Protein AF-A0A544TDT8-F1 (afdb_monomer)

Sequence (218 aa):
MQKKGILLLAILSMIVFLAACIDKSSVDNSIEMDEKDATKQLIEDKDTQIKKLEEKNEELQDSLHSIQTDLNYTKEEANYYNQLIDELLNDYSDAQLLELAKKLWNYELEVNGSPVPRDGIIEIQENTIEISLIETQPAYVVLPDDIFIQGKVSGNYYDHLKFNANPSETYGTDGTVVTGVHHKFVDVEKGATISFSITEELKKSLGLDTAEIMIKSR

Mean predicted aligned error: 12.01 Å

Organism: NCBI:txid1543965

Secondary structure (DSSP, 8-state):
--TTSSHHHHSTTTSTTS---------SSHHHHHHHHHHHHHHHHHHHHHHHHHHHHHHHHHHHHHHHHHHHHHHHHHHHHHHHHHHHHHTS-HHHHHHHHHHH-EEEEEETTEEPPTT-EEEE--S-EEEEEEEE--SS--S-HHHHHHTSPSS-GGGGEEESS--SEEEEEE-SSEEEEEEEE-SPPTT-EEEEEE-HHHHHHTT-S-SEEEEEE-

Foldseek 3Di:
DPPPPPVVVVVVVVVVVVPPDDDDDDPPVPPVVVVVVVVVVVVVVVVVVVVVVVVVVVVVVVVVVVVVVVVVVVVVVVVVVLVVLVVVCVPDDLVRLLVVLLVQKAKFWDKPNHGQDQAQEAEDQDQKIKIKIKIFGDLDDSHDPVSNVSSDDPDDQVVQKFWPDAAPDWDKDDDSGMIMIMGMHHRRDAQDKTKIFGDPRVSVSSVHPGRIHIYGHD

pLDDT: mean 87.98, std 17.52, range [37.62, 98.69]

Radius of gyration: 44.15 Å; Cα contacts (8 Å, |Δi|>4): 251; chains: 1; bounding box: 140×62×60 Å

Solvent-accessible surface area (backbone atoms only — not comparable to full-atom values): 12420 Å² total; per-residue (Å²): 141,69,92,71,68,67,67,64,61,62,60,60,67,63,55,73,78,73,73,76,84,81,85,90,76,98,76,91,62,65,70,70,46,54,55,51,51,52,51,51,51,52,48,55,54,48,53,54,50,51,52,54,50,51,54,50,50,51,54,50,50,53,51,50,53,51,51,52,50,55,51,50,52,51,49,53,52,52,51,52,52,50,52,53,49,52,61,60,52,70,76,49,50,73,69,54,48,38,58,50,20,32,69,49,44,45,55,46,52,24,48,72,91,36,73,60,50,46,73,22,64,44,81,41,72,61,40,57,47,38,40,36,44,33,46,34,45,63,92,70,79,86,59,60,67,77,50,39,60,66,18,50,68,83,77,58,73,72,75,40,58,45,63,80,61,85,56,75,43,75,52,75,48,83,54,99,38,42,36,35,43,36,39,30,36,67,80,52,52,76,69,40,71,52,44,35,36,43,38,75,65,57,21,59,67,57,66,36,81,41,43,56,35,39,39,37,26,91

Structure (mmCIF, N/CA/C/O backbone):
data_AF-A0A544TDT8-F1
#
_entry.id   AF-A0A544TDT8-F1
#
loop_
_atom_site.group_PDB
_atom_site.id
_atom_site.type_symbol
_atom_site.label_atom_id
_atom_site.label_alt_id
_atom_site.label_comp_id
_atom_site.label_asym_id
_atom_site.label_entity_id
_atom_site.label_seq_id
_atom_site.pdbx_PDB_ins_code
_atom_site.Cartn_x
_atom_sit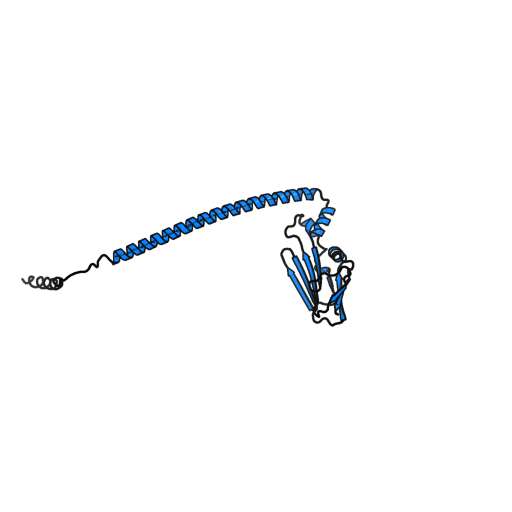e.Cartn_y
_atom_site.Cartn_z
_atom_site.occupancy
_atom_site.B_iso_or_equiv
_atom_site.auth_seq_id
_atom_site.auth_comp_id
_atom_site.auth_asym_id
_atom_site.auth_atom_id
_atom_site.pdbx_PDB_model_num
ATOM 1 N N . MET A 1 1 ? 120.164 -18.035 -22.436 1.00 52.91 1 MET A N 1
ATOM 2 C CA . MET A 1 1 ? 119.671 -19.094 -23.343 1.00 52.91 1 MET A CA 1
ATOM 3 C C . MET A 1 1 ? 119.070 -20.215 -22.509 1.00 52.91 1 MET A C 1
ATOM 5 O O . MET A 1 1 ? 119.831 -21.005 -21.990 1.00 52.91 1 MET A O 1
ATOM 9 N N . GLN A 1 2 ? 117.746 -20.243 -22.323 1.00 45.06 2 GLN A N 1
ATOM 10 C CA . GLN A 1 2 ? 116.972 -21.447 -21.941 1.00 45.06 2 GLN A CA 1
ATOM 11 C C . GLN A 1 2 ? 115.448 -21.180 -21.974 1.00 45.06 2 GLN A C 1
ATOM 13 O O . GLN A 1 2 ? 114.656 -21.897 -21.379 1.00 45.06 2 GLN A O 1
ATOM 18 N N . LYS A 1 3 ? 114.991 -20.197 -22.774 1.00 46.81 3 LYS A N 1
ATOM 19 C CA . LYS A 1 3 ? 113.565 -19.977 -23.103 1.00 46.81 3 LYS A CA 1
ATOM 20 C C . LYS A 1 3 ? 113.027 -21.002 -24.125 1.00 46.81 3 LYS A C 1
ATOM 22 O O . LYS A 1 3 ? 112.154 -20.690 -24.921 1.00 46.81 3 LYS A O 1
ATOM 27 N N . LYS A 1 4 ? 113.580 -22.218 -24.127 1.00 49.97 4 LYS A N 1
ATOM 28 C CA . LYS A 1 4 ? 113.113 -23.359 -24.934 1.00 49.97 4 LYS A CA 1
ATOM 29 C C . LYS A 1 4 ? 112.556 -24.506 -24.073 1.00 49.97 4 LYS A C 1
ATOM 31 O O . LYS A 1 4 ? 112.089 -25.487 -24.630 1.00 49.97 4 LYS A O 1
ATOM 36 N N . GLY A 1 5 ? 112.554 -24.367 -22.739 1.00 52.59 5 GLY A N 1
ATOM 37 C CA . GLY A 1 5 ? 112.069 -25.399 -21.808 1.00 52.59 5 GLY A CA 1
ATOM 38 C C . GLY A 1 5 ? 110.652 -25.205 -21.252 1.00 52.59 5 GLY A C 1
ATOM 39 O O . GLY A 1 5 ? 110.115 -26.139 -20.677 1.00 52.59 5 GLY A O 1
ATOM 40 N N . ILE A 1 6 ? 110.026 -24.031 -21.420 1.00 53.41 6 ILE A N 1
ATOM 41 C CA . ILE A 1 6 ? 108.714 -23.735 -20.797 1.00 53.41 6 ILE A CA 1
ATOM 42 C C . ILE A 1 6 ? 107.554 -23.766 -21.810 1.00 53.41 6 ILE A C 1
ATOM 44 O O . ILE A 1 6 ? 106.417 -24.013 -21.431 1.00 53.41 6 ILE A O 1
ATOM 48 N N . LEU A 1 7 ? 107.821 -23.630 -23.115 1.00 47.47 7 LEU A N 1
ATOM 49 C CA . LEU A 1 7 ? 106.764 -23.694 -24.138 1.00 47.47 7 LEU A CA 1
ATOM 50 C C . LEU A 1 7 ? 106.444 -25.130 -24.602 1.00 47.47 7 LEU A C 1
ATOM 52 O O . LEU A 1 7 ? 105.347 -25.397 -25.075 1.00 47.47 7 LEU A O 1
ATOM 56 N N . LEU A 1 8 ? 107.385 -26.067 -24.440 1.00 51.94 8 LEU A N 1
ATOM 57 C CA . LEU A 1 8 ? 107.225 -27.469 -24.854 1.00 51.94 8 LEU A CA 1
ATOM 58 C C . LEU A 1 8 ? 106.474 -28.331 -23.823 1.00 51.94 8 LEU A C 1
ATOM 60 O O . LEU A 1 8 ? 105.954 -29.379 -24.187 1.00 51.94 8 LEU A O 1
ATOM 64 N N . LEU A 1 9 ? 106.354 -27.877 -22.567 1.00 49.47 9 LEU A N 1
ATOM 65 C CA . LEU A 1 9 ? 105.616 -28.591 -21.515 1.00 49.47 9 LEU A CA 1
ATOM 66 C C . LEU A 1 9 ? 104.137 -28.165 -21.406 1.00 49.47 9 LEU A C 1
ATOM 68 O O . LEU A 1 9 ? 103.328 -28.922 -20.884 1.00 49.47 9 LEU A O 1
ATOM 72 N N . ALA A 1 10 ? 103.771 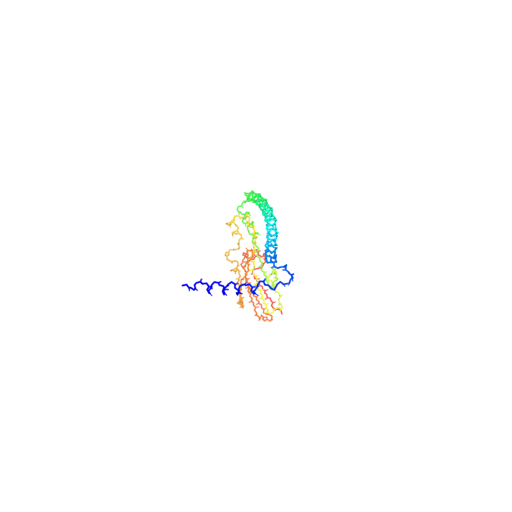-26.988 -21.929 1.00 51.97 10 ALA A N 1
ATOM 73 C CA . ALA A 1 10 ? 102.387 -26.498 -21.929 1.00 51.97 10 ALA A CA 1
ATOM 74 C C . ALA A 1 10 ? 101.573 -26.977 -23.147 1.00 51.97 10 ALA A C 1
ATOM 76 O O . ALA A 1 10 ? 100.355 -27.086 -23.073 1.00 51.97 10 ALA A O 1
ATOM 77 N N . ILE A 1 11 ? 102.236 -27.317 -24.259 1.00 52.69 11 ILE A N 1
ATOM 78 C CA . ILE A 1 11 ? 101.573 -27.864 -25.458 1.00 52.69 11 ILE A CA 1
ATOM 79 C C . ILE A 1 11 ? 101.299 -29.373 -25.296 1.00 52.69 11 ILE A C 1
ATOM 81 O O . ILE A 1 11 ? 100.350 -29.897 -25.870 1.00 52.69 11 ILE A O 1
ATOM 85 N N . LEU A 1 12 ? 102.066 -30.073 -24.450 1.00 48.81 12 LEU A N 1
ATOM 86 C CA . LEU A 1 12 ? 101.906 -31.514 -24.235 1.00 48.81 12 LEU A CA 1
ATOM 87 C C . LEU A 1 12 ? 100.789 -31.875 -23.231 1.00 48.81 12 LEU A C 1
ATOM 89 O O . LEU A 1 12 ? 100.292 -32.996 -23.276 1.00 48.81 12 LEU A O 1
ATOM 93 N N . SER A 1 13 ? 100.343 -30.950 -22.367 1.00 47.72 13 SER A N 1
ATOM 94 C CA . SER A 1 13 ? 99.216 -31.200 -21.447 1.00 47.72 13 SER A CA 1
ATOM 95 C C . SER A 1 13 ? 97.838 -30.893 -22.049 1.00 47.72 13 SER A C 1
ATOM 97 O O . SER A 1 13 ? 96.831 -31.329 -21.499 1.00 47.72 13 SER A O 1
ATOM 99 N N . MET A 1 14 ? 97.776 -30.208 -23.198 1.00 47.81 14 MET A N 1
ATOM 100 C CA . MET A 1 14 ? 96.515 -29.889 -23.885 1.00 47.81 14 MET A CA 1
ATOM 101 C C . MET A 1 14 ? 96.133 -30.918 -24.967 1.00 47.81 14 MET A C 1
ATOM 103 O O . MET A 1 14 ? 94.989 -30.959 -25.402 1.00 47.81 14 MET A O 1
ATOM 107 N N . ILE A 1 15 ? 97.058 -31.803 -25.361 1.00 53.59 15 ILE A N 1
ATOM 108 C CA . ILE A 1 15 ? 96.820 -32.842 -26.384 1.00 53.59 15 ILE A CA 1
ATOM 109 C C . ILE A 1 15 ? 96.301 -34.159 -25.771 1.00 53.59 15 ILE A C 1
ATOM 111 O O . ILE A 1 15 ? 95.680 -34.959 -26.466 1.00 53.59 15 ILE A O 1
ATOM 115 N N . VAL A 1 16 ? 96.443 -34.371 -24.457 1.00 49.59 16 VAL A N 1
ATOM 116 C CA . VAL A 1 16 ? 95.960 -35.601 -23.789 1.00 49.59 16 VAL A CA 1
ATOM 117 C C . VAL A 1 16 ? 94.451 -35.566 -23.475 1.00 49.59 16 VAL A C 1
ATOM 119 O O . VAL A 1 16 ? 93.868 -36.610 -23.206 1.00 49.59 16 VAL A O 1
ATOM 122 N N . PHE A 1 17 ? 93.775 -34.418 -23.614 1.00 46.94 17 PHE A N 1
ATOM 123 C CA . PHE A 1 17 ? 92.307 -34.333 -23.497 1.00 46.94 17 PHE A CA 1
ATOM 124 C C . PHE A 1 17 ? 91.548 -34.324 -24.838 1.00 46.94 17 PHE A C 1
ATOM 126 O O . PHE A 1 17 ? 90.323 -34.329 -24.830 1.00 46.94 17 PHE A O 1
ATOM 133 N N . LEU A 1 18 ? 92.239 -34.367 -25.986 1.00 51.28 18 LEU A N 1
ATOM 134 C CA . LEU A 1 18 ? 91.606 -34.351 -27.318 1.00 51.28 18 LEU A CA 1
ATOM 135 C C . LEU A 1 18 ? 91.719 -35.680 -28.090 1.00 51.28 18 LEU A C 1
ATOM 137 O O . LEU A 1 18 ? 91.359 -35.738 -29.262 1.00 51.28 18 LEU A O 1
ATOM 141 N N . ALA A 1 19 ? 92.177 -36.762 -27.450 1.00 53.88 19 ALA A N 1
ATOM 142 C CA . ALA A 1 19 ? 92.378 -38.064 -28.100 1.00 53.88 19 ALA A CA 1
ATOM 143 C C . ALA A 1 19 ? 91.654 -39.243 -27.416 1.00 53.88 19 ALA A C 1
ATOM 145 O O . ALA A 1 19 ? 92.125 -40.376 -27.469 1.00 53.88 19 ALA A O 1
ATOM 146 N N . ALA A 1 20 ? 90.480 -38.997 -26.831 1.00 41.19 20 ALA A N 1
ATOM 147 C CA . ALA A 1 20 ? 89.477 -40.035 -26.585 1.00 41.19 20 ALA A CA 1
ATOM 148 C C . ALA A 1 20 ? 88.214 -39.712 -27.398 1.00 41.19 20 ALA A C 1
ATOM 150 O O . ALA A 1 20 ? 87.183 -39.309 -26.871 1.00 41.19 20 ALA A O 1
ATOM 151 N N . CYS A 1 21 ? 88.325 -39.847 -28.720 1.00 53.19 21 CYS A N 1
ATOM 152 C CA . CYS A 1 21 ? 87.159 -40.085 -29.563 1.00 53.19 21 CYS A CA 1
ATOM 153 C C . CYS A 1 21 ? 86.547 -41.433 -29.161 1.00 53.19 21 CYS A C 1
ATOM 155 O O . CYS A 1 21 ? 87.304 -42.389 -29.014 1.00 53.19 21 CYS A O 1
ATOM 157 N N . ILE A 1 22 ? 85.221 -41.513 -29.028 1.00 41.28 22 ILE A N 1
ATOM 158 C CA . ILE A 1 22 ? 84.373 -42.540 -29.664 1.00 41.28 22 ILE A CA 1
ATOM 159 C C . ILE A 1 22 ? 82.891 -42.187 -29.426 1.00 41.28 22 ILE A C 1
ATOM 161 O O . ILE A 1 22 ? 82.389 -42.200 -28.309 1.00 41.28 22 ILE A O 1
ATOM 165 N N . ASP A 1 23 ? 82.258 -41.842 -30.547 1.00 43.41 23 ASP A N 1
ATOM 166 C CA . ASP A 1 23 ? 80.863 -42.009 -30.963 1.00 43.41 23 ASP A CA 1
ATOM 167 C C . ASP A 1 23 ? 79.661 -41.527 -30.119 1.00 43.41 23 ASP A C 1
ATOM 169 O O . ASP A 1 23 ? 79.259 -42.119 -29.123 1.00 43.41 23 ASP A O 1
ATOM 173 N N . LYS A 1 24 ? 78.938 -40.595 -30.770 1.00 47.41 24 LYS A N 1
ATOM 174 C CA . LYS A 1 24 ? 77.474 -40.588 -30.968 1.00 47.41 24 LYS A CA 1
ATOM 175 C C . LYS A 1 24 ? 76.597 -40.020 -29.842 1.00 47.41 24 LYS A C 1
ATOM 177 O O . LYS A 1 24 ? 76.016 -40.752 -29.057 1.00 47.41 24 LYS A O 1
ATOM 182 N N . SER A 1 25 ? 76.374 -38.705 -29.884 1.00 37.62 25 SER A N 1
ATOM 183 C CA . SER A 1 25 ? 75.074 -38.040 -29.627 1.00 37.62 25 SER A CA 1
ATOM 184 C C . SER A 1 25 ? 75.249 -36.547 -29.964 1.00 37.62 25 SER A C 1
ATOM 186 O O . SER A 1 25 ? 76.198 -35.920 -29.521 1.00 37.62 25 SER A O 1
ATOM 188 N N . SER A 1 26 ? 74.571 -35.950 -30.945 1.00 47.44 26 SER A N 1
ATOM 189 C CA . SER A 1 26 ? 73.178 -35.488 -30.887 1.00 47.44 26 SER A CA 1
ATOM 190 C C . SER A 1 26 ? 72.788 -34.768 -29.587 1.00 47.44 26 SER A C 1
ATOM 192 O O . SER A 1 26 ? 71.712 -35.032 -29.067 1.00 47.44 26 SER A O 1
ATOM 194 N N . VAL A 1 27 ? 73.620 -33.881 -29.039 1.00 49.22 27 VAL A N 1
ATOM 195 C CA . VAL A 1 27 ? 73.188 -32.992 -27.944 1.00 49.22 27 VAL A CA 1
ATOM 196 C C . VAL A 1 27 ? 73.844 -31.618 -28.097 1.00 49.22 27 VAL A C 1
ATOM 198 O O . VAL A 1 27 ? 74.749 -31.269 -27.356 1.00 49.22 27 VAL A O 1
ATOM 201 N N . ASP A 1 28 ? 73.408 -30.859 -29.102 1.00 44.81 28 ASP A N 1
ATOM 202 C CA . ASP A 1 28 ? 73.509 -29.385 -29.085 1.00 44.81 28 ASP A CA 1
ATOM 203 C C . ASP A 1 28 ? 72.341 -28.722 -29.850 1.00 44.81 28 ASP A C 1
ATOM 205 O O . ASP A 1 28 ? 72.451 -27.627 -30.376 1.00 44.81 28 ASP A O 1
ATOM 209 N N . ASN A 1 29 ? 71.203 -29.426 -29.947 1.00 46.75 29 ASN A N 1
ATOM 210 C CA . ASN A 1 29 ? 69.974 -28.959 -30.612 1.00 46.75 29 ASN A CA 1
ATOM 211 C C . ASN A 1 29 ? 68.721 -29.106 -29.725 1.00 46.75 29 ASN A C 1
ATOM 213 O O . ASN A 1 29 ? 67.623 -28.802 -30.175 1.00 46.75 29 ASN A O 1
ATOM 217 N N . SER A 1 30 ? 68.841 -29.612 -28.491 1.00 46.19 30 SER A N 1
ATOM 218 C CA . SER A 1 30 ? 67.670 -29.959 -27.670 1.00 46.19 30 SER A CA 1
ATOM 219 C C . SER A 1 30 ? 67.206 -28.848 -26.726 1.00 46.19 30 SER A C 1
ATOM 221 O O . SER A 1 30 ? 66.031 -28.822 -26.396 1.00 46.19 30 SER A O 1
ATOM 223 N N . ILE A 1 31 ? 68.075 -27.916 -26.315 1.00 48.19 31 ILE A N 1
ATOM 224 C CA . ILE A 1 31 ? 67.685 -26.817 -25.406 1.00 48.19 31 ILE A CA 1
ATOM 225 C C . ILE A 1 31 ? 67.053 -25.649 -26.189 1.00 48.19 31 ILE A C 1
ATOM 227 O O . ILE A 1 31 ? 66.046 -25.098 -25.761 1.00 48.19 31 ILE A O 1
ATOM 231 N N . GLU A 1 32 ? 67.565 -25.333 -27.383 1.00 50.19 32 GLU A N 1
ATOM 232 C CA . GLU A 1 32 ? 66.998 -24.293 -28.263 1.00 50.19 32 GLU A CA 1
ATOM 233 C C . GLU A 1 32 ? 65.678 -24.724 -28.941 1.00 50.19 32 GLU A C 1
ATOM 235 O O . GLU A 1 32 ? 64.857 -23.877 -29.296 1.00 50.19 32 GLU A O 1
ATOM 240 N N . MET A 1 33 ? 65.447 -26.035 -29.116 1.00 49.84 33 MET A N 1
ATOM 241 C CA . MET A 1 33 ? 64.175 -26.569 -29.632 1.00 49.84 33 MET A CA 1
ATOM 242 C C . MET A 1 33 ? 63.053 -26.539 -28.582 1.00 49.84 33 MET A C 1
ATOM 244 O O . MET A 1 33 ? 61.949 -26.124 -28.924 1.00 49.84 33 MET A O 1
ATOM 248 N N . ASP A 1 34 ? 63.325 -26.904 -27.322 1.00 56.78 34 ASP A N 1
ATOM 249 C CA . ASP A 1 34 ? 62.310 -26.937 -26.249 1.00 56.78 34 ASP A CA 1
ATOM 250 C C . ASP A 1 34 ? 61.785 -25.533 -25.887 1.00 56.78 34 ASP A C 1
ATOM 252 O O . ASP A 1 34 ? 60.586 -25.338 -25.680 1.00 56.78 34 ASP A O 1
ATOM 256 N N . GLU A 1 35 ? 62.654 -24.517 -25.859 1.00 58.38 35 GLU A N 1
ATOM 257 C CA . GLU A 1 35 ? 62.262 -23.137 -25.532 1.00 58.38 35 GLU A CA 1
ATOM 258 C C . GLU A 1 35 ? 61.489 -22.462 -26.682 1.00 58.38 35 GLU A C 1
ATOM 260 O O . GLU A 1 35 ? 60.555 -21.680 -26.463 1.00 58.38 35 GLU A O 1
ATOM 265 N N . LYS A 1 36 ? 61.820 -22.819 -27.930 1.00 62.03 36 LYS A N 1
ATOM 266 C CA . LYS A 1 36 ? 61.128 -22.348 -29.134 1.00 62.03 36 LYS A CA 1
ATOM 267 C C . LYS A 1 36 ? 59.735 -22.966 -29.277 1.00 62.03 36 LYS A C 1
ATOM 269 O O . LYS A 1 36 ? 58.804 -22.246 -29.642 1.00 62.03 36 LYS A O 1
ATOM 274 N N . ASP A 1 37 ? 59.573 -24.246 -28.942 1.00 75.75 37 ASP A N 1
ATOM 275 C CA . ASP A 1 37 ? 58.266 -24.916 -28.939 1.00 75.75 37 ASP A CA 1
ATOM 276 C C . ASP A 1 37 ? 57.378 -24.432 -27.779 1.00 75.75 37 ASP A C 1
ATOM 278 O O . ASP A 1 37 ? 56.194 -24.164 -27.991 1.00 75.75 37 ASP A O 1
ATOM 282 N N . ALA A 1 38 ? 57.941 -24.187 -26.589 1.00 80.31 38 ALA A N 1
ATOM 283 C CA . ALA A 1 38 ? 57.206 -23.587 -25.469 1.00 80.31 38 ALA A CA 1
ATOM 284 C C . ALA A 1 38 ? 56.743 -22.146 -25.764 1.00 80.31 38 ALA A C 1
ATOM 286 O O . ALA A 1 38 ? 55.611 -21.771 -25.451 1.00 80.31 38 ALA A O 1
ATOM 287 N N . THR A 1 39 ? 57.590 -21.341 -26.412 1.00 84.69 39 THR A N 1
ATOM 288 C CA . THR A 1 39 ? 57.235 -19.974 -26.831 1.00 84.69 39 THR A CA 1
ATOM 289 C C . THR A 1 39 ? 56.143 -19.985 -27.899 1.00 84.69 39 THR A C 1
ATOM 291 O O . THR A 1 39 ? 55.216 -19.178 -27.845 1.00 84.69 39 THR A O 1
ATOM 294 N N . LYS A 1 40 ? 56.215 -20.919 -28.853 1.00 90.19 40 LYS A N 1
ATOM 295 C CA . LYS A 1 40 ? 55.198 -21.081 -29.895 1.00 90.19 40 LYS A CA 1
ATOM 296 C C . LYS A 1 40 ? 53.841 -21.479 -29.307 1.00 90.19 40 LYS A C 1
ATOM 298 O O . LYS A 1 40 ? 52.841 -20.855 -29.648 1.00 90.19 40 LYS A O 1
ATOM 303 N N . GLN A 1 41 ? 53.818 -22.438 -28.381 1.00 87.62 41 GLN A N 1
ATOM 304 C CA . GLN A 1 41 ? 52.595 -22.842 -27.684 1.00 87.62 41 GLN A CA 1
ATOM 305 C C . GLN A 1 41 ? 51.980 -21.674 -26.899 1.00 87.62 41 GLN A C 1
ATOM 307 O O . GLN A 1 41 ? 50.774 -21.454 -26.956 1.00 87.62 41 GLN A O 1
ATOM 312 N N . LEU A 1 42 ? 52.808 -20.876 -26.214 1.00 91.94 42 LEU A N 1
ATOM 313 C CA . LEU A 1 42 ? 52.340 -19.697 -25.486 1.00 91.94 42 LEU A CA 1
ATOM 314 C C . LEU A 1 42 ? 51.712 -18.649 -26.419 1.00 91.94 42 LEU A C 1
ATOM 316 O O . LEU A 1 42 ? 50.716 -18.034 -26.044 1.00 91.94 42 LEU A O 1
ATOM 320 N N . ILE A 1 43 ? 52.274 -18.437 -27.613 1.00 92.19 43 ILE A N 1
ATOM 321 C CA . ILE A 1 43 ? 51.708 -17.523 -28.619 1.00 92.19 43 ILE A CA 1
ATOM 322 C C . ILE A 1 43 ? 50.351 -18.042 -29.103 1.00 92.19 43 ILE A C 1
ATOM 324 O O . ILE A 1 43 ? 49.382 -17.293 -29.075 1.00 92.19 43 ILE A O 1
ATOM 328 N N . GLU A 1 44 ? 50.248 -19.325 -29.456 1.00 93.31 44 GLU A N 1
ATOM 329 C CA . GLU A 1 44 ? 48.987 -19.933 -29.910 1.00 93.31 44 GLU A CA 1
ATOM 330 C C . GLU A 1 44 ? 47.889 -19.879 -28.827 1.00 93.31 44 GLU A C 1
ATOM 332 O O . GLU A 1 44 ? 46.725 -19.567 -29.112 1.00 93.31 44 GLU A O 1
ATOM 337 N N . ASP A 1 45 ? 48.257 -20.107 -27.563 1.00 93.50 45 ASP A N 1
ATOM 338 C CA . ASP A 1 45 ? 47.347 -19.988 -26.422 1.00 93.50 45 ASP A CA 1
ATOM 339 C C . ASP A 1 45 ? 46.883 -18.536 -26.220 1.00 93.50 45 ASP A C 1
ATOM 341 O O . ASP A 1 45 ? 45.708 -18.286 -25.923 1.00 93.50 45 ASP A O 1
ATOM 345 N N . LYS A 1 46 ? 47.789 -17.561 -26.387 1.00 94.62 46 LYS A N 1
ATOM 346 C CA . LYS A 1 46 ? 47.469 -16.131 -26.285 1.00 94.62 46 LYS A CA 1
ATOM 347 C C . LYS A 1 46 ? 46.596 -15.658 -27.439 1.00 94.62 46 LYS A C 1
ATOM 349 O O . LYS A 1 46 ? 45.619 -14.967 -27.171 1.00 94.62 46 LYS A O 1
ATOM 354 N N . ASP A 1 47 ? 46.865 -16.087 -28.665 1.00 95.50 47 ASP A N 1
ATOM 355 C CA . ASP A 1 47 ? 46.040 -15.779 -29.837 1.00 95.50 47 ASP A CA 1
ATOM 356 C C . ASP A 1 47 ? 44.628 -16.357 -29.682 1.00 95.50 47 ASP A C 1
ATOM 358 O O . ASP A 1 47 ? 43.631 -15.683 -29.945 1.00 95.50 47 ASP A O 1
ATOM 362 N N . THR A 1 48 ? 44.517 -17.576 -29.145 1.00 96.06 48 THR A N 1
ATOM 363 C CA . THR A 1 48 ? 43.219 -18.186 -28.826 1.00 96.06 48 THR A CA 1
ATOM 364 C C . THR A 1 48 ? 42.468 -17.397 -27.749 1.00 96.06 48 THR A C 1
ATOM 366 O O . THR A 1 48 ? 41.250 -17.233 -27.837 1.00 96.06 48 THR A O 1
ATOM 369 N N . GLN A 1 49 ? 43.165 -16.904 -26.719 1.00 96.25 49 GLN A N 1
ATOM 370 C CA . GLN A 1 49 ? 42.561 -16.053 -25.688 1.00 96.25 49 GLN A CA 1
ATOM 371 C C . GLN A 1 49 ? 42.115 -14.701 -26.246 1.00 96.25 49 GLN A C 1
ATOM 373 O O . GLN A 1 49 ? 41.021 -14.257 -25.905 1.00 96.25 49 GLN A O 1
ATOM 378 N N . ILE A 1 50 ? 42.927 -14.071 -27.099 1.00 96.81 50 ILE A N 1
ATOM 379 C CA . ILE A 1 50 ? 42.594 -12.806 -27.764 1.00 96.81 50 ILE A CA 1
ATOM 380 C C . ILE A 1 50 ? 41.321 -12.988 -28.580 1.00 96.81 50 ILE A C 1
ATOM 382 O O . ILE A 1 50 ? 40.353 -12.275 -28.335 1.00 96.81 50 ILE A O 1
ATOM 386 N N . LYS A 1 51 ? 41.263 -14.018 -29.430 1.00 96.81 51 LYS A N 1
ATOM 387 C CA . LYS A 1 51 ? 40.083 -14.287 -30.254 1.00 96.81 51 LYS A CA 1
ATOM 388 C C . LYS A 1 51 ? 38.817 -14.506 -29.419 1.00 96.81 51 LYS A C 1
ATOM 390 O O . LYS A 1 51 ? 37.776 -13.938 -29.717 1.00 96.81 51 LYS A O 1
ATOM 395 N N . LYS A 1 52 ? 38.907 -15.274 -28.326 1.00 96.56 52 LYS A N 1
ATOM 396 C CA . LYS A 1 52 ? 37.771 -15.473 -27.405 1.00 96.56 52 LYS A CA 1
ATOM 397 C C . LYS A 1 52 ? 37.315 -14.177 -26.734 1.00 96.56 52 LYS A C 1
ATOM 399 O O . LYS A 1 52 ? 36.129 -14.008 -26.468 1.00 96.56 52 LYS A O 1
ATOM 404 N N . LEU A 1 53 ? 38.250 -13.292 -26.388 1.00 97.12 53 LEU A N 1
ATOM 405 C CA . LEU A 1 53 ? 37.926 -11.996 -25.792 1.00 97.12 53 LEU A CA 1
ATOM 406 C C . LEU A 1 53 ? 37.324 -11.036 -26.820 1.00 97.12 53 LEU A C 1
ATOM 408 O O . LEU A 1 53 ? 36.432 -10.275 -26.460 1.00 97.12 53 LEU A O 1
ATOM 412 N N . GLU A 1 54 ? 37.778 -11.082 -28.070 1.00 96.88 54 GLU A N 1
ATOM 413 C CA . GLU A 1 54 ? 37.197 -10.330 -29.186 1.00 96.88 54 GLU A CA 1
ATOM 414 C C . GLU A 1 54 ? 35.757 -10.777 -29.454 1.00 96.88 54 GLU A C 1
ATOM 416 O O . GLU A 1 54 ? 34.862 -9.940 -29.395 1.00 96.88 54 GLU A O 1
ATOM 421 N N . GLU A 1 55 ? 35.515 -12.085 -29.597 1.00 97.44 55 GLU A N 1
ATOM 422 C CA . GLU A 1 55 ? 34.167 -12.658 -29.760 1.00 97.44 55 GLU A CA 1
ATOM 423 C C . GLU A 1 55 ? 33.242 -12.240 -28.603 1.00 97.44 55 GLU A C 1
ATOM 425 O O . GLU A 1 55 ? 32.139 -11.743 -28.817 1.00 97.44 55 GLU A O 1
ATOM 430 N N . LYS A 1 56 ? 33.717 -12.340 -27.354 1.00 97.56 56 LYS A N 1
ATOM 431 C CA . LYS A 1 56 ? 32.935 -11.914 -26.185 1.00 97.56 56 LYS A CA 1
ATOM 432 C C . LYS A 1 56 ? 32.671 -10.405 -26.162 1.00 97.56 56 LYS A C 1
ATOM 434 O O . LYS A 1 56 ? 31.624 -9.976 -25.681 1.00 97.56 56 LYS A O 1
ATOM 439 N N . ASN A 1 57 ? 33.619 -9.587 -26.613 1.00 97.19 57 ASN A N 1
ATOM 440 C CA . ASN A 1 57 ? 33.424 -8.142 -26.689 1.00 97.19 57 ASN A CA 1
ATOM 441 C C . ASN A 1 57 ? 32.373 -7.782 -27.739 1.00 97.19 57 ASN A C 1
ATOM 443 O O . ASN A 1 57 ? 31.555 -6.908 -27.464 1.00 97.19 57 ASN A O 1
ATOM 447 N N . GLU A 1 58 ? 32.370 -8.457 -28.889 1.00 97.81 58 GLU A N 1
ATOM 448 C CA . GLU A 1 58 ? 31.330 -8.298 -29.909 1.00 97.81 58 GLU A CA 1
ATOM 449 C C . GLU A 1 58 ? 29.954 -8.689 -29.344 1.00 97.81 58 GLU A C 1
ATOM 451 O O . GLU A 1 58 ? 29.035 -7.872 -29.360 1.00 97.81 58 GLU A O 1
ATOM 456 N N . GLU A 1 59 ? 29.833 -9.859 -28.704 1.00 97.56 59 GLU A N 1
ATOM 457 C CA . GLU A 1 59 ? 28.580 -10.302 -28.065 1.00 97.56 59 GLU A CA 1
ATOM 458 C C . GLU A 1 59 ? 28.060 -9.307 -27.012 1.00 97.56 59 GLU A C 1
ATOM 460 O O . GLU A 1 59 ? 26.855 -9.042 -26.913 1.00 97.56 59 GLU A O 1
ATOM 465 N N . LEU A 1 60 ? 28.961 -8.744 -26.201 1.00 97.94 60 LEU A N 1
ATOM 466 C CA . LEU A 1 60 ? 28.606 -7.747 -25.191 1.00 97.94 60 LEU A CA 1
ATOM 467 C C . LEU A 1 60 ? 28.187 -6.416 -25.819 1.00 97.94 60 LEU A C 1
ATOM 469 O O . LEU A 1 60 ? 27.274 -5.773 -25.301 1.00 97.94 60 LEU A O 1
ATOM 473 N N . GLN A 1 61 ? 28.831 -5.993 -26.908 1.00 97.56 61 GLN A N 1
ATOM 474 C CA . GLN A 1 61 ? 28.458 -4.779 -27.636 1.00 97.56 61 GLN A CA 1
ATOM 475 C C . GLN A 1 61 ? 27.075 -4.917 -28.272 1.00 97.56 61 GLN A C 1
ATOM 477 O O . GLN A 1 61 ? 26.248 -4.017 -28.109 1.00 97.56 61 GLN A O 1
ATOM 482 N N . ASP A 1 62 ? 26.796 -6.057 -28.900 1.00 97.81 62 ASP A N 1
ATOM 483 C CA . ASP A 1 62 ? 25.486 -6.360 -29.477 1.00 97.81 62 ASP A CA 1
ATOM 484 C C . ASP A 1 62 ? 24.400 -6.399 -28.396 1.00 97.81 62 ASP A C 1
ATOM 486 O O . ASP A 1 62 ? 23.343 -5.778 -28.537 1.00 97.81 62 ASP A O 1
ATOM 490 N N . SER A 1 63 ? 24.687 -7.048 -27.263 1.00 97.81 63 SER A N 1
ATOM 491 C CA . SER A 1 63 ? 23.772 -7.094 -26.115 1.00 97.81 63 SER A CA 1
ATOM 492 C C . SER A 1 63 ? 23.488 -5.700 -25.555 1.00 97.81 63 SER A C 1
ATOM 494 O O . SER A 1 63 ? 22.338 -5.362 -25.274 1.00 97.81 63 SER A O 1
ATOM 496 N N . LEU A 1 64 ? 24.520 -4.862 -25.412 1.00 97.75 64 LEU A N 1
ATOM 497 C CA . LEU A 1 64 ? 24.376 -3.488 -24.935 1.00 97.75 64 LEU A CA 1
ATOM 498 C C . LEU A 1 64 ? 23.534 -2.660 -25.907 1.00 97.75 64 LEU A C 1
ATOM 500 O O . LEU A 1 64 ? 22.650 -1.922 -25.474 1.00 97.75 64 LEU A O 1
ATOM 504 N N . HIS A 1 65 ? 23.776 -2.800 -27.211 1.00 97.56 65 HIS A N 1
ATOM 505 C CA . HIS A 1 65 ? 23.003 -2.108 -28.235 1.00 97.56 65 HIS A CA 1
ATOM 506 C C . HIS A 1 65 ? 21.525 -2.523 -28.219 1.00 97.56 65 HIS A C 1
ATOM 508 O O . HIS A 1 65 ? 20.644 -1.660 -28.281 1.00 97.56 65 HIS A O 1
ATOM 514 N N . SER A 1 66 ? 21.248 -3.821 -28.063 1.00 97.31 66 SER A N 1
ATOM 515 C CA . SER A 1 66 ? 19.886 -4.343 -27.909 1.00 97.31 66 SER A CA 1
ATOM 516 C C . SER A 1 66 ? 19.200 -3.748 -26.680 1.00 97.31 66 SER A C 1
ATOM 518 O O . SER A 1 66 ? 18.141 -3.142 -26.806 1.00 97.31 66 SER A O 1
ATOM 520 N N . ILE A 1 67 ? 19.839 -3.819 -25.506 1.00 98.12 67 ILE A N 1
ATOM 521 C CA . ILE A 1 67 ? 19.286 -3.277 -24.254 1.00 98.12 67 ILE A CA 1
ATOM 522 C C . ILE A 1 67 ? 19.034 -1.770 -24.368 1.00 98.12 67 ILE A C 1
ATOM 524 O O . ILE A 1 67 ? 18.021 -1.268 -23.884 1.00 98.12 67 ILE A O 1
ATOM 528 N N . GLN A 1 68 ? 19.936 -1.026 -25.012 1.00 97.75 68 GLN A N 1
ATOM 529 C CA . GLN A 1 68 ? 19.761 0.410 -25.218 1.00 97.75 68 GLN A CA 1
ATOM 530 C C . GLN A 1 68 ? 18.552 0.714 -26.110 1.00 97.75 68 GLN A C 1
ATOM 532 O O . GLN A 1 68 ? 17.841 1.691 -25.866 1.00 97.75 68 GLN A O 1
ATOM 537 N N . THR A 1 69 ? 18.323 -0.112 -27.128 1.00 97.25 69 THR A N 1
ATOM 538 C CA . THR A 1 69 ? 17.168 0.006 -28.023 1.00 97.25 69 THR A CA 1
ATOM 539 C C . THR A 1 69 ? 15.872 -0.271 -27.265 1.00 97.25 69 THR A C 1
ATOM 541 O O . THR A 1 69 ? 14.966 0.562 -27.298 1.00 97.25 69 THR A O 1
ATOM 544 N N . ASP A 1 70 ? 15.821 -1.360 -26.496 1.00 97.69 70 ASP A N 1
ATOM 545 C CA . ASP A 1 70 ? 14.659 -1.725 -25.677 1.00 97.69 70 ASP A CA 1
ATOM 546 C C . ASP A 1 70 ? 14.349 -0.656 -24.620 1.00 97.69 70 ASP A C 1
ATOM 548 O O . ASP A 1 70 ? 13.192 -0.285 -24.402 1.00 97.69 70 ASP A O 1
ATOM 552 N N . LEU A 1 71 ? 15.388 -0.098 -23.991 1.00 97.69 71 LEU A N 1
ATOM 553 C CA . LEU A 1 71 ? 15.253 0.995 -23.033 1.00 97.69 71 LEU A CA 1
ATOM 554 C C . LEU A 1 71 ? 14.669 2.250 -23.686 1.00 97.69 71 LEU A C 1
ATOM 556 O O . LEU A 1 71 ? 13.826 2.914 -23.083 1.00 97.69 71 LEU A O 1
ATOM 560 N N . ASN A 1 72 ? 15.127 2.602 -24.888 1.00 97.88 72 ASN A N 1
ATOM 561 C CA . ASN A 1 72 ? 14.603 3.759 -25.609 1.00 97.88 72 ASN A CA 1
ATOM 562 C C . ASN A 1 72 ? 13.128 3.554 -25.966 1.00 97.88 72 ASN A C 1
ATOM 564 O O . ASN A 1 72 ? 12.322 4.436 -25.686 1.00 97.88 72 ASN A O 1
ATOM 568 N N . TYR A 1 73 ? 12.770 2.374 -26.480 1.00 97.44 73 TYR A N 1
ATOM 569 C CA . TYR A 1 73 ? 11.382 2.039 -26.797 1.00 97.44 73 TYR A CA 1
ATOM 570 C C . TYR A 1 73 ? 10.484 2.117 -25.554 1.00 97.44 73 TYR A C 1
ATOM 572 O O . TYR A 1 73 ? 9.449 2.777 -25.566 1.00 97.44 73 TYR A O 1
ATOM 580 N N . THR A 1 74 ? 10.930 1.536 -24.436 1.00 97.19 74 THR A N 1
ATOM 581 C CA . THR A 1 74 ? 10.190 1.568 -23.162 1.00 97.19 74 THR A CA 1
ATOM 582 C C . THR A 1 74 ? 10.003 2.999 -22.647 1.00 97.19 74 THR A C 1
ATOM 584 O O . THR A 1 74 ? 8.953 3.337 -22.106 1.00 97.19 74 THR A O 1
ATOM 587 N N . LYS A 1 75 ? 11.005 3.873 -22.817 1.00 97.12 75 LYS A N 1
ATOM 588 C CA . LYS A 1 75 ? 10.902 5.293 -22.442 1.00 97.12 75 LYS A CA 1
ATOM 589 C C . LYS A 1 75 ? 9.900 6.048 -23.306 1.00 97.12 75 LYS A C 1
ATOM 591 O O . LYS A 1 75 ? 9.155 6.870 -22.779 1.00 97.12 75 LYS A O 1
ATOM 596 N N . GLU A 1 76 ? 9.900 5.804 -24.612 1.00 97.00 76 GLU A N 1
ATOM 597 C CA . GLU A 1 76 ? 8.935 6.411 -25.531 1.00 97.00 76 GLU A CA 1
ATOM 598 C C . GLU A 1 76 ? 7.508 5.972 -25.194 1.00 97.00 76 GLU A C 1
ATOM 600 O O . GLU A 1 76 ? 6.620 6.818 -25.087 1.00 97.00 76 GLU A O 1
ATOM 605 N N . GLU A 1 77 ? 7.306 4.681 -24.929 1.00 96.69 77 GLU A N 1
ATOM 606 C CA . GLU A 1 77 ? 6.020 4.136 -24.498 1.00 96.69 77 GLU A CA 1
ATOM 607 C C . GLU A 1 77 ? 5.559 4.734 -23.155 1.00 96.69 77 GLU A C 1
ATOM 609 O O . GLU A 1 77 ? 4.424 5.199 -23.041 1.00 96.69 77 GLU A O 1
ATOM 614 N N . ALA A 1 78 ? 6.442 4.804 -22.154 1.00 94.50 78 ALA A N 1
ATOM 615 C CA . ALA A 1 78 ? 6.125 5.418 -20.864 1.00 94.50 78 ALA A CA 1
ATOM 616 C C . ALA A 1 78 ? 5.747 6.901 -21.010 1.00 94.50 78 ALA A C 1
ATOM 618 O O . ALA A 1 78 ? 4.770 7.354 -20.415 1.00 94.50 78 ALA A O 1
ATOM 619 N N . ASN A 1 79 ? 6.479 7.654 -21.835 1.00 95.06 79 ASN A N 1
ATOM 620 C CA . ASN A 1 79 ? 6.159 9.052 -22.117 1.00 95.06 79 ASN A CA 1
ATOM 621 C C . ASN A 1 79 ? 4.795 9.202 -22.798 1.00 95.06 79 ASN A C 1
ATOM 623 O O . ASN A 1 79 ? 4.043 10.105 -22.439 1.00 95.06 79 ASN A O 1
ATOM 627 N N . TYR A 1 80 ? 4.464 8.322 -23.745 1.00 96.25 80 TYR A N 1
ATOM 628 C CA . TYR A 1 80 ? 3.161 8.325 -24.404 1.00 96.25 80 TYR A CA 1
ATOM 629 C C . TYR A 1 80 ? 2.016 8.098 -23.407 1.00 96.25 80 TYR A C 1
ATOM 631 O O . TYR A 1 80 ? 1.048 8.859 -23.402 1.00 96.25 80 TYR A O 1
ATOM 639 N N . TYR A 1 81 ? 2.132 7.102 -22.522 1.00 94.62 81 TYR A N 1
ATOM 640 C CA . TYR A 1 81 ? 1.107 6.866 -21.503 1.00 94.62 81 TYR A CA 1
ATOM 641 C C . TYR A 1 81 ? 1.005 8.010 -20.497 1.00 94.62 81 TYR A C 1
ATOM 643 O O . TYR A 1 81 ? -0.108 8.381 -20.140 1.00 94.62 81 TYR A O 1
ATOM 651 N N . ASN A 1 82 ? 2.126 8.605 -20.081 1.00 91.69 82 ASN A N 1
ATOM 652 C CA . ASN A 1 82 ? 2.103 9.766 -19.189 1.00 91.69 82 ASN A CA 1
ATOM 653 C C . ASN A 1 82 ? 1.356 10.944 -19.828 1.00 91.69 82 ASN A C 1
ATOM 655 O O . ASN A 1 82 ? 0.486 11.521 -19.189 1.00 91.69 82 ASN A O 1
ATOM 659 N N . GLN A 1 83 ? 1.611 11.237 -21.107 1.00 93.62 83 GLN A N 1
ATOM 660 C CA . GLN A 1 83 ? 0.882 12.280 -21.836 1.00 93.62 83 GLN A CA 1
ATOM 661 C C . GLN A 1 83 ? -0.617 11.986 -21.922 1.00 93.62 83 GLN A C 1
ATOM 663 O O . GLN A 1 83 ? -1.431 12.869 -21.671 1.00 93.62 83 GLN A O 1
ATOM 668 N N . LEU A 1 84 ? -0.991 10.742 -22.236 1.00 93.62 84 LEU A N 1
ATOM 669 C CA . LEU A 1 84 ? -2.395 10.338 -22.279 1.00 93.62 84 LEU A CA 1
ATOM 670 C C . LEU A 1 84 ? -3.068 10.487 -20.908 1.00 93.62 84 LEU A C 1
ATOM 672 O O . LEU A 1 84 ? -4.210 10.930 -20.826 1.00 93.62 84 LEU A O 1
ATOM 676 N N . ILE A 1 85 ? -2.378 10.111 -19.832 1.00 92.88 85 ILE A N 1
ATOM 677 C CA . ILE A 1 85 ? -2.897 10.255 -18.473 1.00 92.88 85 ILE A CA 1
ATOM 678 C C . ILE A 1 85 ? -3.054 11.734 -18.116 1.00 92.88 85 ILE A C 1
ATOM 680 O O . ILE A 1 85 ? -4.115 12.107 -17.626 1.00 92.88 85 ILE A O 1
ATOM 684 N N . ASP A 1 86 ? -2.064 12.575 -18.411 1.00 91.00 86 ASP A N 1
ATOM 685 C CA . ASP A 1 86 ? -2.143 14.020 -18.177 1.00 91.00 86 ASP A CA 1
ATOM 686 C C . ASP A 1 86 ? -3.337 14.638 -18.920 1.00 91.00 86 ASP A C 1
ATOM 688 O O . ASP A 1 86 ? -4.102 15.414 -18.345 1.00 91.00 86 ASP A O 1
ATOM 692 N N . GLU A 1 87 ? -3.551 14.257 -20.182 1.00 93.19 87 GLU A N 1
ATOM 693 C CA . GLU A 1 87 ? -4.717 14.679 -20.965 1.00 93.19 87 GLU A CA 1
ATOM 694 C C . GLU A 1 87 ? -6.037 14.247 -20.314 1.00 93.19 87 GLU A C 1
ATOM 696 O O . GLU A 1 87 ? -6.953 15.059 -20.205 1.00 93.19 87 GLU A O 1
ATOM 701 N N . LEU A 1 88 ? -6.127 13.005 -19.827 1.00 92.25 88 LEU A N 1
ATOM 702 C CA . LEU A 1 88 ? -7.320 12.500 -19.140 1.00 92.25 88 LEU A CA 1
ATOM 703 C C . LEU A 1 88 ? -7.567 13.197 -17.795 1.00 92.25 88 LEU A C 1
ATOM 705 O O . LEU A 1 88 ? -8.716 13.461 -17.441 1.00 92.25 88 LEU A O 1
ATOM 709 N N . LEU A 1 89 ? -6.508 13.483 -17.035 1.00 93.00 89 LEU A N 1
ATOM 710 C CA . LEU A 1 89 ? -6.602 14.136 -15.730 1.00 93.00 89 LEU A CA 1
ATOM 711 C C . LEU A 1 89 ? -6.957 15.623 -15.847 1.00 93.00 89 LEU A C 1
ATOM 713 O O . LEU A 1 89 ? -7.599 16.149 -14.942 1.00 93.00 89 LEU A O 1
ATOM 717 N N . ASN A 1 90 ? -6.617 16.290 -16.954 1.00 93.00 90 ASN A N 1
ATOM 718 C CA . ASN A 1 90 ? -6.972 17.697 -17.183 1.00 93.00 90 ASN A CA 1
ATOM 719 C C . ASN A 1 90 ? -8.490 17.950 -17.217 1.00 93.00 90 ASN A C 1
ATOM 721 O O . ASN A 1 90 ? -8.933 19.059 -16.916 1.00 93.00 90 ASN A O 1
ATOM 725 N N . ASP A 1 91 ? -9.287 16.934 -17.548 1.00 94.00 91 ASP A N 1
ATOM 726 C CA . ASP A 1 91 ? -10.751 17.021 -17.551 1.00 94.00 91 ASP A CA 1
ATOM 727 C C . ASP A 1 91 ? -11.375 16.798 -16.159 1.00 94.00 91 ASP A C 1
ATOM 729 O O . ASP A 1 91 ? -12.588 16.959 -15.978 1.00 94.00 91 ASP A O 1
ATOM 733 N N . TYR A 1 92 ? -10.579 16.412 -15.157 1.00 95.31 92 TYR A N 1
ATOM 734 C CA . TYR A 1 92 ? -11.060 16.160 -13.803 1.00 95.31 92 TYR A CA 1
ATOM 735 C C . TYR A 1 92 ? -11.066 17.458 -12.993 1.00 95.31 92 TYR A C 1
ATOM 737 O O . TYR A 1 92 ? -10.097 18.207 -12.951 1.00 95.31 92 TYR A O 1
ATOM 745 N N . SER A 1 93 ? -12.155 17.698 -12.268 1.00 96.12 93 SER A N 1
ATOM 746 C CA . SER A 1 93 ? -12.185 18.729 -11.224 1.00 96.12 93 SER A CA 1
ATOM 747 C C . SER A 1 93 ? -11.335 18.334 -10.013 1.00 96.12 93 SER A C 1
ATOM 749 O O . SER A 1 93 ? -11.171 17.145 -9.734 1.00 96.12 93 SER A O 1
ATOM 751 N N . ASP A 1 94 ? -10.914 19.314 -9.208 1.00 95.00 94 ASP A N 1
ATOM 752 C CA . ASP A 1 94 ? -10.201 19.093 -7.937 1.00 95.00 94 ASP A CA 1
ATOM 753 C C . ASP A 1 94 ? -10.891 18.054 -7.038 1.00 95.00 94 ASP A C 1
ATOM 755 O O . ASP A 1 94 ? -10.246 17.206 -6.425 1.00 95.00 94 ASP A O 1
ATOM 759 N N . ALA A 1 95 ? -12.228 18.071 -6.994 1.00 96.19 95 ALA A N 1
ATOM 760 C CA . ALA A 1 95 ? -13.006 17.101 -6.231 1.00 96.19 95 ALA A CA 1
ATOM 761 C C . ALA A 1 95 ? -12.883 15.677 -6.798 1.00 96.19 95 ALA A C 1
ATOM 763 O O . ALA A 1 95 ? -12.764 14.721 -6.037 1.00 96.19 95 ALA A O 1
ATOM 764 N N . GLN A 1 96 ? -12.890 15.516 -8.124 1.00 96.69 96 GLN A N 1
ATOM 765 C CA . GLN A 1 96 ? -12.699 14.209 -8.760 1.00 96.69 96 GLN A CA 1
ATOM 766 C C . GLN A 1 96 ? -11.264 13.705 -8.596 1.00 96.69 96 GLN A C 1
ATOM 768 O O . GLN A 1 96 ? -11.072 12.513 -8.365 1.00 96.69 96 GLN A O 1
ATOM 773 N N . LEU A 1 97 ? -10.276 14.599 -8.680 1.00 96.06 97 LEU A N 1
ATOM 774 C CA . LEU A 1 97 ? -8.870 14.282 -8.436 1.00 96.06 97 LEU A CA 1
ATOM 775 C C . LEU A 1 97 ? -8.644 13.830 -6.992 1.00 96.06 97 LEU A C 1
ATOM 777 O O . LEU A 1 97 ? -7.977 12.823 -6.767 1.00 96.06 97 LEU A O 1
ATOM 781 N N . LEU A 1 98 ? -9.271 14.495 -6.021 1.00 95.50 98 LEU A N 1
ATOM 782 C CA . LEU A 1 98 ? -9.227 14.086 -4.619 1.00 95.50 98 LEU A CA 1
ATOM 783 C C . LEU A 1 98 ? -9.895 12.722 -4.389 1.00 95.50 98 LEU A C 1
ATOM 785 O O . LEU A 1 98 ? -9.360 11.879 -3.673 1.00 95.50 98 LEU A O 1
ATOM 789 N N . GLU A 1 99 ? -11.056 12.473 -4.995 1.00 95.06 99 GLU A N 1
ATOM 790 C CA . GLU A 1 99 ? -11.721 11.166 -4.898 1.00 95.06 99 GLU A CA 1
ATOM 791 C C . GLU A 1 99 ? -10.912 10.050 -5.569 1.00 95.06 99 GLU A C 1
ATOM 793 O O . GLU A 1 99 ? -10.917 8.914 -5.096 1.00 95.06 99 GLU A O 1
ATOM 798 N N . LEU A 1 100 ? -10.195 10.357 -6.653 1.00 95.31 100 LEU A N 1
ATOM 799 C CA . LEU A 1 100 ? -9.244 9.431 -7.255 1.00 95.31 100 LEU A CA 1
ATOM 800 C C . LEU A 1 100 ? -8.051 9.193 -6.324 1.00 95.31 100 LEU A C 1
ATOM 802 O O . LEU A 1 100 ? -7.718 8.037 -6.084 1.00 95.31 100 LEU A O 1
ATOM 806 N N . ALA A 1 101 ? -7.470 10.245 -5.741 1.00 96.88 101 ALA A N 1
ATOM 807 C CA . ALA A 1 101 ? -6.363 10.135 -4.794 1.00 96.88 101 ALA A CA 1
ATOM 808 C C . ALA A 1 101 ? -6.713 9.210 -3.626 1.00 96.88 101 ALA A C 1
ATOM 810 O O . ALA A 1 101 ? -5.959 8.287 -3.341 1.00 96.88 101 ALA A O 1
ATOM 811 N N . LYS A 1 102 ? -7.895 9.369 -3.016 1.00 96.06 102 LYS A N 1
ATOM 812 C CA . LYS A 1 102 ? -8.371 8.484 -1.936 1.00 96.06 102 LYS A CA 1
ATOM 813 C C . LYS A 1 102 ? -8.437 7.013 -2.342 1.00 96.06 102 LYS A C 1
ATOM 815 O O . LYS A 1 102 ? -8.180 6.151 -1.518 1.00 96.06 102 LYS A O 1
ATOM 820 N N . LYS A 1 103 ? -8.765 6.711 -3.602 1.00 94.56 103 LYS A N 1
ATOM 821 C CA . LYS A 1 103 ? -8.814 5.329 -4.116 1.00 94.56 103 LYS A CA 1
ATOM 822 C C . LYS A 1 103 ? -7.436 4.724 -4.373 1.00 94.56 103 LYS A C 1
ATOM 824 O O . LYS A 1 103 ? -7.342 3.512 -4.530 1.00 94.56 103 LYS A O 1
ATOM 829 N N . LEU A 1 104 ? -6.394 5.549 -4.468 1.00 96.19 104 LEU A N 1
ATOM 830 C CA . LEU A 1 104 ? -5.016 5.081 -4.608 1.00 96.19 104 LEU A CA 1
ATOM 831 C C . LEU A 1 104 ? -4.394 4.701 -3.258 1.00 96.19 104 LEU A C 1
ATOM 833 O O . LEU A 1 104 ? -3.353 4.055 -3.244 1.00 96.19 104 LEU A O 1
ATOM 837 N N . TRP A 1 105 ? -5.031 5.061 -2.144 1.00 97.31 105 TRP A N 1
ATOM 838 C CA . TRP A 1 105 ? -4.645 4.620 -0.810 1.00 97.31 105 TRP A CA 1
ATOM 839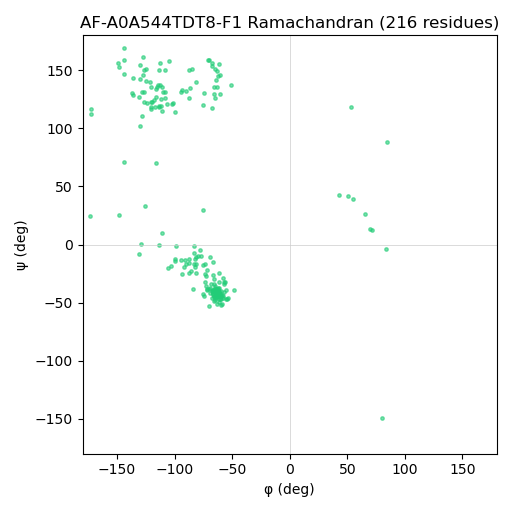 C C . TRP A 1 105 ? -5.567 3.494 -0.356 1.00 97.31 105 TRP A C 1
ATOM 841 O O . TRP A 1 105 ? -6.783 3.663 -0.282 1.00 97.31 105 TRP A O 1
ATOM 851 N N . ASN A 1 106 ? -4.986 2.340 -0.049 1.00 97.44 106 ASN A N 1
ATOM 852 C CA . ASN A 1 106 ? -5.705 1.200 0.500 1.00 97.44 106 ASN A CA 1
ATOM 853 C C . ASN A 1 106 ? -5.287 0.979 1.951 1.00 97.44 106 ASN A C 1
ATOM 855 O O . ASN A 1 106 ? -4.098 1.011 2.272 1.00 97.44 106 ASN A O 1
ATOM 859 N N . TYR A 1 107 ? -6.272 0.732 2.807 1.00 98.31 107 TYR A N 1
ATOM 860 C CA . TYR A 1 107 ? -6.060 0.437 4.216 1.00 98.31 107 TYR A CA 1
ATOM 861 C C . TYR A 1 107 ? -6.638 -0.934 4.521 1.00 98.31 107 TYR A C 1
ATOM 863 O O . TYR A 1 107 ? -7.757 -1.239 4.113 1.00 98.31 107 TYR A O 1
ATOM 871 N N . GLU A 1 108 ? -5.894 -1.738 5.269 1.00 98.31 108 GLU A N 1
ATOM 872 C CA . GLU A 1 108 ? -6.327 -3.066 5.694 1.00 98.31 108 GLU A CA 1
ATOM 873 C C . GLU A 1 108 ? -6.158 -3.188 7.202 1.00 98.31 108 GLU A C 1
ATOM 875 O O . GLU A 1 108 ? -5.119 -2.833 7.756 1.00 98.31 108 GLU A O 1
ATOM 880 N N . LEU A 1 109 ? -7.210 -3.660 7.870 1.00 98.62 109 LEU A N 1
ATOM 881 C CA . LEU A 1 109 ? -7.204 -3.947 9.296 1.00 98.62 109 LEU A CA 1
ATOM 882 C C . LEU A 1 109 ? -7.441 -5.439 9.479 1.00 98.62 109 LEU A C 1
ATOM 884 O O . LEU A 1 109 ? -8.498 -5.963 9.114 1.00 98.62 109 LEU A O 1
ATOM 888 N N . GLU A 1 110 ? -6.463 -6.105 10.070 1.00 98.38 110 GLU A N 1
ATOM 889 C CA . GLU A 1 110 ? -6.457 -7.548 10.238 1.00 98.38 110 GLU A CA 1
ATOM 890 C C . GLU A 1 110 ? -6.276 -7.937 11.700 1.00 98.38 110 GLU A C 1
ATOM 892 O O . GLU A 1 110 ? -5.622 -7.242 12.481 1.00 98.38 110 GLU A O 1
ATOM 897 N N . VAL A 1 111 ? -6.828 -9.094 12.053 1.00 97.88 111 VAL A N 1
ATOM 898 C CA . VAL A 1 111 ? -6.551 -9.781 13.309 1.00 97.88 111 VAL A CA 1
ATOM 899 C C . VAL A 1 111 ? -6.064 -11.187 12.984 1.00 97.88 111 VAL A C 1
ATOM 901 O O . VAL A 1 111 ? -6.761 -11.945 12.312 1.00 97.88 111 VAL A O 1
ATOM 904 N N . ASN A 1 112 ? -4.857 -11.532 13.435 1.00 96.69 112 ASN A N 1
ATOM 905 C CA . ASN A 1 112 ? -4.171 -12.791 13.124 1.00 96.69 112 ASN A CA 1
ATOM 906 C C . ASN A 1 112 ? -4.125 -13.093 11.608 1.00 96.69 112 ASN A C 1
ATOM 908 O O . ASN A 1 112 ? -4.357 -14.224 11.182 1.00 96.69 112 ASN A O 1
ATOM 912 N N . GLY A 1 113 ? -3.864 -12.068 10.786 1.00 96.50 113 GLY A N 1
ATOM 913 C CA . GLY A 1 113 ? -3.794 -12.180 9.321 1.00 96.50 113 GLY A CA 1
ATOM 914 C C . GLY A 1 113 ? -5.143 -12.397 8.626 1.00 96.50 113 GLY A C 1
ATOM 915 O O . GLY A 1 113 ? -5.182 -12.794 7.465 1.00 96.50 113 GLY A O 1
ATOM 916 N N . SER A 1 114 ? -6.259 -12.211 9.339 1.00 97.25 114 SER A N 1
ATOM 917 C CA . SER A 1 114 ? -7.609 -12.267 8.772 1.00 97.25 114 SER A CA 1
ATOM 918 C C . SER A 1 114 ? -8.266 -10.887 8.818 1.00 97.25 114 SER A C 1
ATOM 920 O O . SER A 1 114 ? -8.183 -10.224 9.855 1.00 97.25 114 SER A O 1
ATOM 922 N N . PRO A 1 115 ? -8.960 -10.450 7.753 1.00 97.75 115 PRO A N 1
ATOM 923 C CA . PRO A 1 115 ? -9.576 -9.130 7.714 1.00 97.75 115 PRO A CA 1
ATOM 924 C C . PRO A 1 115 ? -10.674 -8.992 8.770 1.00 97.75 115 PRO A C 1
ATOM 926 O O . PRO A 1 115 ? -11.460 -9.916 9.006 1.00 97.75 115 PRO A O 1
ATOM 929 N N . VAL A 1 116 ? -10.756 -7.811 9.380 1.00 98.12 116 VAL A N 1
ATOM 930 C CA . VAL A 1 116 ? -11.821 -7.476 10.327 1.00 98.12 116 VAL A CA 1
ATOM 931 C C . VAL A 1 116 ? -13.182 -7.459 9.608 1.00 98.12 116 VAL A C 1
ATOM 933 O O . VAL A 1 116 ? -13.339 -6.752 8.610 1.00 98.12 116 VAL A O 1
ATOM 936 N N . PRO A 1 117 ? -14.194 -8.207 10.092 1.00 98.00 117 PRO A N 1
ATOM 937 C CA . PRO A 1 117 ? -15.545 -8.161 9.541 1.00 98.00 117 PRO A CA 1
ATOM 938 C C . PRO A 1 117 ? -16.171 -6.770 9.668 1.00 98.00 117 PRO A C 1
ATOM 940 O O . PRO A 1 117 ? -15.848 -6.011 10.579 1.00 98.00 117 PRO A O 1
ATOM 943 N N . ARG A 1 118 ? -17.140 -6.456 8.799 1.00 97.81 118 ARG A N 1
ATOM 944 C CA . ARG A 1 118 ? -17.796 -5.133 8.758 1.00 97.81 118 ARG A CA 1
ATOM 945 C C . ARG A 1 118 ? -18.420 -4.696 10.084 1.00 97.81 118 ARG A C 1
ATOM 947 O O . ARG A 1 118 ? -18.450 -3.501 10.368 1.00 97.81 118 ARG A O 1
ATOM 954 N N . ASP A 1 119 ? -18.917 -5.645 10.873 1.00 97.94 119 ASP A N 1
ATOM 955 C CA . ASP A 1 119 ? -19.527 -5.401 12.184 1.00 97.94 119 ASP A CA 1
ATOM 956 C C . ASP A 1 119 ? -18.503 -5.279 13.327 1.00 97.94 119 ASP A C 1
ATOM 958 O O . ASP A 1 119 ? -18.894 -5.027 14.466 1.00 97.94 119 ASP A O 1
ATOM 962 N N . GLY A 1 120 ? -17.208 -5.437 13.029 1.00 97.56 120 GLY A N 1
ATOM 963 C CA . GLY A 1 120 ? -16.094 -5.282 13.958 1.00 97.56 120 GLY A CA 1
ATOM 964 C C . GLY A 1 120 ? -15.994 -6.366 15.029 1.00 97.56 120 GLY A C 1
ATOM 965 O O . GLY A 1 120 ? -15.267 -6.169 16.001 1.00 97.56 120 GLY A O 1
ATOM 966 N N . ILE A 1 121 ? -16.708 -7.491 14.904 1.00 97.81 121 ILE A N 1
ATOM 967 C CA . ILE A 1 121 ? -16.690 -8.564 15.906 1.00 97.81 121 ILE A CA 1
ATOM 968 C C . ILE A 1 121 ? -15.887 -9.753 15.382 1.00 97.81 121 ILE A C 1
ATOM 970 O O . ILE A 1 121 ? -16.237 -10.366 14.378 1.00 97.81 121 ILE A O 1
ATOM 974 N N . ILE A 1 122 ? -14.836 -10.120 16.112 1.00 96.62 122 ILE A N 1
ATOM 975 C CA . ILE A 1 122 ? -13.961 -11.248 15.793 1.00 96.62 122 ILE A CA 1
ATOM 976 C C . ILE A 1 122 ? -13.973 -12.231 16.961 1.00 96.62 122 ILE A C 1
ATOM 978 O O . ILE A 1 122 ? -13.967 -11.839 18.129 1.00 96.62 122 ILE A O 1
ATOM 982 N N . GLU A 1 123 ? -13.989 -13.522 16.652 1.00 95.62 123 GLU A N 1
ATOM 983 C CA . GLU A 1 123 ? -13.896 -14.595 17.637 1.00 95.62 123 GLU A CA 1
ATOM 984 C C . GLU A 1 123 ? -12.660 -15.437 17.340 1.00 95.62 123 GLU A C 1
ATOM 986 O O . GLU A 1 123 ? -12.515 -15.961 16.238 1.00 95.62 123 GLU A O 1
ATOM 991 N N . ILE A 1 124 ? -11.771 -15.549 18.322 1.00 93.50 124 ILE A N 1
ATOM 992 C CA . ILE A 1 124 ? -10.429 -16.125 18.174 1.00 93.50 124 ILE A CA 1
ATOM 993 C C . ILE A 1 124 ? -10.218 -17.151 19.286 1.00 93.50 124 ILE A C 1
ATOM 995 O O . ILE A 1 124 ? -10.709 -16.960 20.395 1.00 93.50 124 ILE A O 1
ATOM 999 N N . GLN A 1 125 ? -9.541 -18.262 18.994 1.00 92.31 125 GLN A N 1
ATOM 1000 C CA . GLN A 1 125 ? -9.226 -19.303 19.993 1.00 92.31 125 GLN A CA 1
ATOM 1001 C C . GLN A 1 125 ? -7.768 -19.228 20.457 1.00 92.31 125 GLN A C 1
ATOM 1003 O O . GLN A 1 125 ? -7.393 -19.77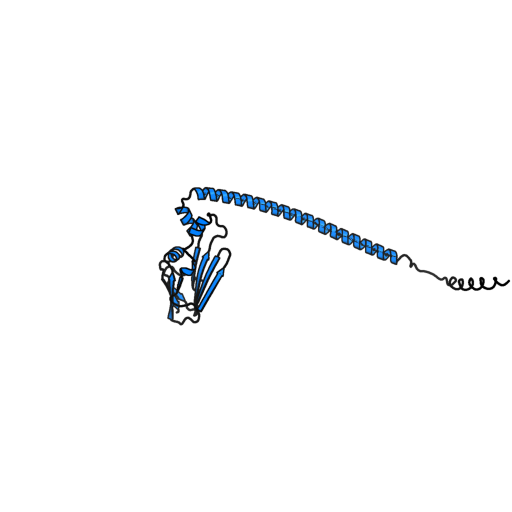9 21.490 1.00 92.31 125 GLN A O 1
ATOM 1008 N N . GLU A 1 126 ? -6.936 -18.563 19.669 1.00 92.62 126 GLU A N 1
ATOM 1009 C CA . GLU A 1 126 ? -5.536 -18.316 19.920 1.00 92.62 126 GLU A CA 1
ATOM 1010 C C . GLU A 1 126 ? -5.357 -17.410 21.144 1.00 92.62 126 GLU A C 1
ATOM 1012 O O . GLU A 1 126 ? -6.005 -16.377 21.298 1.00 92.62 126 GLU A O 1
ATOM 1017 N N . ASN A 1 127 ? -4.411 -17.780 22.005 1.00 93.56 127 ASN A N 1
ATOM 1018 C CA . ASN A 1 127 ? -3.999 -16.976 23.160 1.00 93.56 127 ASN A CA 1
ATOM 1019 C C . ASN A 1 127 ? -3.066 -15.815 22.778 1.00 93.56 127 ASN A C 1
ATOM 1021 O O . ASN A 1 127 ? -2.656 -15.037 23.636 1.00 93.56 127 ASN A O 1
ATOM 1025 N N . THR A 1 128 ? -2.684 -15.740 21.505 1.00 96.31 128 THR A N 1
ATOM 1026 C CA . THR A 1 128 ? -1.895 -14.658 20.936 1.00 96.31 128 THR A CA 1
ATOM 1027 C C . THR A 1 128 ? -2.739 -13.989 19.870 1.00 96.31 128 THR A C 1
ATOM 1029 O O . THR A 1 128 ? -3.227 -14.646 18.948 1.00 96.31 128 THR A O 1
ATOM 1032 N N . ILE A 1 129 ? -2.917 -12.685 20.024 1.00 96.94 129 ILE A N 1
ATOM 1033 C CA . ILE A 1 129 ? -3.709 -11.857 19.126 1.00 96.94 129 ILE A CA 1
ATOM 1034 C C . ILE A 1 129 ? -2.785 -10.786 18.566 1.00 96.94 129 ILE A C 1
ATOM 1036 O O . ILE A 1 129 ? -2.232 -9.982 19.312 1.00 96.94 129 ILE A O 1
ATOM 1040 N N . GLU A 1 130 ? -2.613 -10.782 17.255 1.00 97.94 130 GLU A N 1
ATOM 1041 C CA . GLU A 1 130 ? -1.912 -9.746 16.515 1.00 97.94 130 GLU A CA 1
ATOM 1042 C C . GLU A 1 130 ? -2.924 -8.927 15.726 1.00 97.94 130 GLU A C 1
ATOM 1044 O O . GLU A 1 130 ? -3.733 -9.478 14.983 1.00 97.94 130 GLU A O 1
ATOM 1049 N N . ILE A 1 131 ? -2.892 -7.615 15.917 1.00 98.38 131 ILE A N 1
ATOM 1050 C CA . ILE A 1 131 ? -3.742 -6.655 15.223 1.00 98.38 131 ILE A CA 1
ATOM 1051 C C . ILE A 1 131 ? -2.832 -5.846 14.310 1.00 98.38 131 ILE A C 1
ATOM 1053 O O . ILE A 1 131 ? -1.915 -5.181 14.794 1.00 98.38 131 ILE A O 1
ATOM 1057 N N . SER A 1 132 ? -3.091 -5.908 13.010 1.00 98.56 132 SER A N 1
ATOM 1058 C CA . SER A 1 132 ? -2.271 -5.279 11.977 1.00 98.56 132 SER A CA 1
ATOM 1059 C C . SER A 1 132 ? -3.089 -4.217 11.262 1.00 98.56 132 SER A C 1
ATOM 1061 O O . SER A 1 132 ? -4.181 -4.509 10.780 1.00 98.56 132 SER A O 1
ATOM 1063 N N . LEU A 1 133 ? -2.566 -2.995 11.185 1.00 98.69 133 LEU A N 1
ATOM 1064 C CA . LEU A 1 133 ? -3.090 -1.949 10.312 1.00 98.69 133 LEU A CA 1
ATOM 1065 C C . LEU A 1 133 ? -2.049 -1.651 9.240 1.00 98.69 133 LEU A C 1
ATOM 1067 O O . LEU A 1 133 ? -0.928 -1.253 9.554 1.00 98.69 133 LEU A O 1
ATOM 1071 N N . ILE A 1 134 ? -2.437 -1.862 7.990 1.00 98.50 134 ILE A N 1
ATOM 1072 C CA . ILE A 1 134 ? -1.567 -1.811 6.818 1.00 98.50 134 ILE A CA 1
ATOM 1073 C C . ILE A 1 134 ? -2.039 -0.668 5.913 1.00 98.50 134 ILE A C 1
ATOM 1075 O O . ILE A 1 134 ? -3.233 -0.535 5.651 1.00 98.50 134 ILE A O 1
ATOM 1079 N N . GLU A 1 135 ? -1.105 0.155 5.439 1.00 98.19 135 GLU A N 1
ATOM 1080 C CA . GLU A 1 135 ? -1.305 1.203 4.432 1.00 98.19 135 GLU A CA 1
ATOM 1081 C C . GLU A 1 135 ? -0.571 0.794 3.148 1.00 98.19 135 GLU A C 1
ATOM 1083 O O . GLU A 1 135 ? 0.629 0.515 3.170 1.00 98.19 135 GLU A O 1
ATOM 1088 N N . THR A 1 136 ? -1.288 0.764 2.025 1.00 97.94 136 THR A N 1
ATOM 1089 C CA . THR A 1 136 ? -0.749 0.418 0.703 1.00 97.94 136 THR A CA 1
ATOM 1090 C C . THR A 1 136 ? -1.033 1.525 -0.309 1.00 97.94 136 THR A C 1
ATOM 1092 O O . THR A 1 136 ? -2.130 2.081 -0.344 1.00 97.94 136 THR A O 1
ATOM 1095 N N . GLN A 1 137 ? -0.055 1.799 -1.171 1.00 96.44 137 GLN A N 1
ATOM 1096 C CA . GLN A 1 137 ? -0.149 2.718 -2.306 1.00 96.44 137 GLN A CA 1
ATOM 1097 C C . GLN A 1 137 ? 0.290 2.038 -3.615 1.00 96.44 137 GLN A C 1
ATOM 1099 O O . GLN A 1 137 ? 0.989 1.022 -3.577 1.00 96.44 137 GLN A O 1
ATOM 1104 N N . PRO A 1 138 ? -0.068 2.566 -4.800 1.00 95.31 138 PRO A N 1
ATOM 1105 C CA . PRO A 1 138 ? 0.488 2.076 -6.056 1.00 95.31 138 PRO A CA 1
ATOM 1106 C C . PRO A 1 138 ? 2.006 2.297 -6.126 1.00 95.31 138 PRO A C 1
ATOM 1108 O O . PRO A 1 138 ? 2.541 3.280 -5.614 1.00 95.31 138 PRO A O 1
ATOM 1111 N N . ALA A 1 139 ? 2.698 1.406 -6.841 1.00 93.31 139 ALA A N 1
ATOM 1112 C CA . ALA A 1 139 ? 4.130 1.545 -7.123 1.00 93.31 139 ALA A CA 1
ATOM 1113 C C . ALA A 1 139 ? 4.460 2.734 -8.033 1.00 93.31 139 A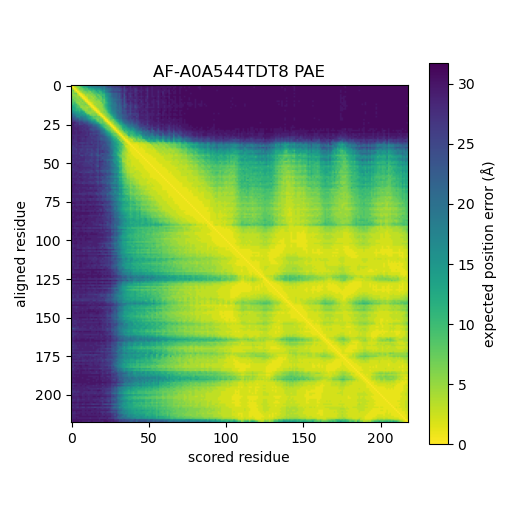LA A C 1
ATOM 1115 O O . ALA A 1 139 ? 5.564 3.272 -7.974 1.00 93.31 139 ALA A O 1
ATOM 1116 N N . TYR A 1 140 ? 3.497 3.140 -8.859 1.00 90.88 140 TYR A N 1
ATOM 1117 C CA . TYR A 1 140 ? 3.618 4.260 -9.779 1.00 90.88 140 TYR A CA 1
ATOM 1118 C C . TYR A 1 140 ? 2.425 5.184 -9.567 1.00 90.88 140 TYR A C 1
ATOM 1120 O O . TYR A 1 140 ? 1.282 4.818 -9.849 1.00 90.88 140 TYR A O 1
ATOM 1128 N N . VAL A 1 141 ? 2.696 6.364 -9.021 1.00 90.81 141 VAL A N 1
ATOM 1129 C CA . VAL A 1 141 ? 1.689 7.392 -8.777 1.00 90.81 141 VAL A CA 1
ATOM 1130 C C . VAL A 1 141 ? 1.557 8.234 -10.038 1.00 90.81 141 VAL A C 1
ATOM 1132 O O . VAL A 1 141 ? 2.547 8.737 -10.559 1.00 90.81 141 VAL A O 1
ATOM 1135 N N . VAL A 1 142 ? 0.327 8.354 -10.531 1.00 90.06 142 VAL A N 1
ATOM 1136 C CA . VAL A 1 142 ? 0.010 9.127 -11.742 1.00 90.06 142 VAL A CA 1
ATOM 1137 C C . VAL A 1 142 ? -0.550 10.515 -11.438 1.00 90.06 142 VAL A C 1
ATOM 1139 O O . VAL A 1 142 ? -0.654 11.348 -12.328 1.00 90.06 142 VAL A O 1
ATOM 1142 N N . LEU A 1 143 ? -0.953 10.755 -10.189 1.00 93.06 143 LEU A N 1
ATOM 1143 C CA . LEU A 1 143 ? -1.440 12.055 -9.746 1.00 93.06 143 LEU A CA 1
ATOM 1144 C C . LEU A 1 143 ? -0.270 12.957 -9.338 1.00 93.06 143 LEU A C 1
ATOM 1146 O O . LEU A 1 143 ? 0.723 12.444 -8.823 1.00 93.06 143 LEU A O 1
ATOM 1150 N N . PRO A 1 144 ? -0.410 14.288 -9.467 1.00 90.62 144 PRO A N 1
ATOM 1151 C CA . PRO A 1 144 ? 0.491 15.230 -8.815 1.00 90.62 144 PRO A CA 1
ATOM 1152 C C . PRO A 1 144 ? 0.629 14.931 -7.314 1.00 90.62 144 PRO A C 1
ATOM 1154 O O . PRO A 1 144 ? -0.369 14.641 -6.648 1.00 90.62 144 PRO A O 1
ATOM 1157 N N . ASP A 1 145 ? 1.852 14.999 -6.782 1.00 91.88 145 ASP A N 1
ATOM 1158 C CA . ASP A 1 145 ? 2.171 14.582 -5.406 1.00 91.88 145 ASP A CA 1
ATOM 1159 C C . ASP A 1 145 ? 1.310 15.283 -4.345 1.00 91.88 145 ASP A C 1
ATOM 1161 O O . ASP A 1 145 ? 0.871 14.667 -3.372 1.00 91.88 145 ASP A O 1
ATOM 1165 N N . ASP A 1 146 ? 1.039 16.574 -4.532 1.00 93.44 146 ASP A N 1
ATOM 1166 C CA . ASP A 1 146 ? 0.227 17.381 -3.625 1.00 93.44 146 ASP A CA 1
ATOM 1167 C C . ASP A 1 146 ? -1.225 16.899 -3.566 1.00 93.44 146 ASP A C 1
ATOM 1169 O O . ASP A 1 146 ? -1.824 16.882 -2.492 1.00 93.44 146 ASP A O 1
ATOM 1173 N N . ILE A 1 147 ? -1.783 16.465 -4.695 1.00 95.00 147 ILE A N 1
ATOM 1174 C CA . ILE A 1 147 ? -3.118 15.866 -4.778 1.00 95.00 147 ILE A CA 1
ATOM 1175 C C . ILE A 1 147 ? -3.094 14.441 -4.227 1.00 95.00 147 ILE A C 1
ATOM 1177 O O . ILE A 1 147 ? -3.973 14.056 -3.456 1.00 95.00 147 ILE A O 1
ATOM 1181 N N . PHE A 1 148 ? -2.081 13.656 -4.594 1.00 96.44 148 PHE A N 1
ATOM 1182 C CA . PHE A 1 148 ? -1.945 12.269 -4.168 1.00 96.44 148 PHE A CA 1
ATOM 1183 C C . PHE A 1 148 ? -1.906 12.141 -2.641 1.00 96.44 148 PHE A C 1
ATOM 1185 O O . PHE A 1 148 ? -2.640 11.333 -2.069 1.00 96.44 148 PHE A O 1
ATOM 1192 N N . ILE A 1 149 ? -1.114 12.981 -1.966 1.00 95.31 149 ILE A N 1
ATOM 1193 C CA . ILE A 1 149 ? -0.977 12.970 -0.502 1.00 95.31 149 ILE A CA 1
ATOM 1194 C C . ILE A 1 149 ? -2.284 13.373 0.197 1.00 95.31 149 ILE A C 1
ATOM 1196 O O . ILE A 1 149 ? -2.573 12.868 1.280 1.00 95.31 149 ILE A O 1
ATOM 1200 N N . GLN A 1 150 ? -3.119 14.218 -0.417 1.00 95.75 150 GLN A N 1
ATOM 1201 C CA . GLN A 1 150 ? -4.438 14.566 0.134 1.00 95.75 150 GLN A CA 1
ATOM 1202 C C . GLN A 1 150 ? -5.416 13.381 0.159 1.00 95.75 150 GLN A C 1
ATOM 1204 O O . GLN A 1 150 ? -6.439 13.449 0.839 1.00 95.75 150 GLN A O 1
ATOM 1209 N N . GLY A 1 151 ? -5.121 12.301 -0.571 1.00 95.94 151 GLY A N 1
ATOM 1210 C CA . GLY A 1 151 ? -5.902 11.067 -0.537 1.00 95.94 151 GLY A CA 1
ATOM 1211 C C . GLY A 1 151 ? -5.716 10.231 0.734 1.00 95.94 151 GLY A C 1
ATOM 1212 O O . GLY A 1 151 ? -6.548 9.364 0.995 1.00 95.94 151 GLY A O 1
ATOM 1213 N N . LYS A 1 152 ? -4.656 10.478 1.515 1.00 96.62 152 LYS A N 1
ATOM 1214 C CA . LYS A 1 152 ? -4.372 9.755 2.762 1.00 96.62 152 LYS A CA 1
ATOM 1215 C C . LYS A 1 152 ? -5.404 10.059 3.841 1.00 96.62 152 LYS A C 1
ATOM 1217 O O . LYS A 1 152 ? -5.981 11.147 3.867 1.00 96.62 152 LYS A O 1
ATOM 1222 N N . VAL A 1 153 ? -5.555 9.138 4.795 1.00 96.75 153 VAL A N 1
ATOM 1223 C CA . VAL A 1 153 ? -6.175 9.495 6.080 1.00 96.75 153 VAL A CA 1
ATOM 1224 C C . VAL A 1 153 ? -5.347 10.580 6.780 1.00 96.75 153 VAL A C 1
ATOM 1226 O O . VAL A 1 153 ? -4.123 10.630 6.643 1.00 96.75 153 VAL A O 1
ATOM 1229 N N . SER A 1 154 ? -6.011 11.483 7.497 1.00 95.25 154 SER A N 1
ATOM 1230 C CA . SER A 1 154 ? -5.360 12.652 8.085 1.00 95.25 154 SER A CA 1
ATOM 1231 C C . SER A 1 154 ? -4.335 12.306 9.176 1.00 95.25 154 SER A C 1
ATOM 1233 O O . SER A 1 154 ? -4.632 11.630 10.151 1.00 95.25 154 SER A O 1
ATOM 1235 N N . GLY A 1 155 ? -3.120 12.852 9.072 1.00 94.38 155 GLY A N 1
ATOM 1236 C CA . GLY A 1 155 ? -2.044 12.553 10.024 1.00 94.38 155 GLY A CA 1
ATOM 1237 C C . GLY A 1 155 ? -1.361 11.218 9.719 1.00 94.38 155 GLY A C 1
ATOM 1238 O O . GLY A 1 155 ? -1.235 10.842 8.555 1.00 94.38 155 GLY A O 1
ATOM 1239 N N . ASN A 1 156 ? -0.863 10.525 10.747 1.00 94.88 156 ASN A N 1
ATOM 1240 C CA . ASN A 1 156 ? -0.296 9.190 10.556 1.00 94.88 156 ASN A CA 1
ATOM 1241 C C . ASN A 1 156 ? -1.392 8.144 10.725 1.00 94.88 156 ASN A C 1
ATOM 1243 O O . ASN A 1 156 ? -2.083 8.150 11.740 1.00 94.88 156 ASN A O 1
ATOM 1247 N N . TYR A 1 157 ? -1.494 7.191 9.800 1.00 95.56 157 TYR A N 1
ATOM 1248 C CA . TYR A 1 157 ? -2.563 6.188 9.806 1.00 95.56 157 TYR A CA 1
ATOM 1249 C C . TYR A 1 157 ? -2.639 5.368 11.108 1.00 95.56 157 TYR A C 1
ATOM 1251 O O . TYR A 1 157 ? -3.728 5.014 11.551 1.00 95.56 157 TYR A O 1
ATOM 1259 N N . TYR A 1 158 ? -1.510 5.109 11.773 1.00 95.06 158 TYR A N 1
ATOM 1260 C CA . TYR A 1 158 ? -1.477 4.369 13.037 1.00 95.06 158 TYR A CA 1
ATOM 1261 C C . TYR A 1 158 ? -2.032 5.165 14.229 1.00 95.06 158 TYR A C 1
ATOM 1263 O O . TYR A 1 158 ? -2.513 4.563 15.187 1.00 95.06 158 TYR A O 1
ATOM 1271 N N . ASP A 1 159 ? -2.061 6.502 14.162 1.00 96.00 159 ASP A N 1
ATOM 1272 C CA . ASP A 1 159 ? -2.667 7.352 15.200 1.00 96.00 159 ASP A CA 1
ATOM 1273 C C . ASP A 1 159 ? -4.202 7.217 15.225 1.00 96.00 159 ASP A C 1
ATOM 1275 O O . ASP A 1 159 ? -4.876 7.674 16.156 1.00 96.00 159 ASP A O 1
ATOM 1279 N N . HIS A 1 160 ? -4.773 6.563 14.208 1.00 97.44 160 HIS A N 1
ATOM 1280 C CA . HIS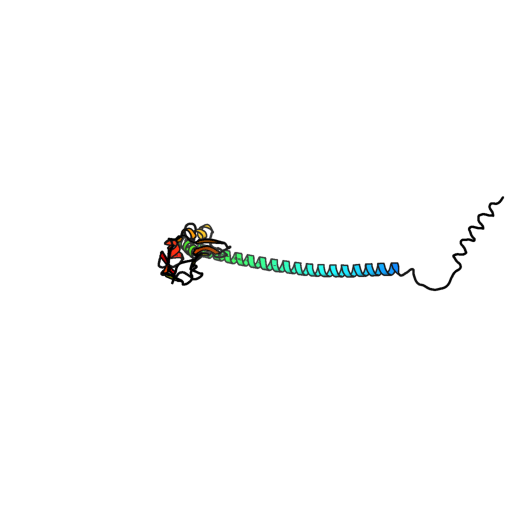 A 1 160 ? -6.198 6.283 14.130 1.00 97.44 160 HIS A CA 1
ATOM 1281 C C . HIS A 1 160 ? -6.627 5.089 14.980 1.00 97.44 160 HIS A C 1
ATOM 1283 O O . HIS A 1 160 ? -7.831 4.900 15.132 1.00 97.44 160 HIS A O 1
ATOM 1289 N N . LEU A 1 161 ? -5.695 4.308 15.537 1.00 97.25 161 LEU A N 1
ATOM 1290 C CA . LEU A 1 161 ? -5.985 3.195 16.440 1.00 97.25 161 LEU A CA 1
ATOM 1291 C C . LEU A 1 161 ? -5.917 3.641 17.900 1.00 97.25 161 LEU A C 1
ATOM 1293 O O . LEU A 1 161 ? -4.935 4.232 18.348 1.00 97.25 161 LEU A O 1
ATOM 1297 N N . LYS A 1 162 ? -6.945 3.303 18.682 1.00 97.06 162 LYS A N 1
ATOM 1298 C CA . LYS A 1 162 ? -6.984 3.567 20.126 1.00 97.06 162 LYS A CA 1
ATOM 1299 C C . LYS A 1 162 ? -7.368 2.315 20.891 1.00 97.06 162 LYS A C 1
ATOM 1301 O O . LYS A 1 162 ? -8.542 1.955 20.966 1.00 97.06 162 LYS A O 1
ATOM 1306 N N . PHE A 1 163 ? -6.372 1.665 21.479 1.00 95.06 163 PHE A N 1
ATOM 1307 C CA . PHE A 1 163 ? -6.574 0.457 22.269 1.00 95.06 163 PHE A CA 1
ATOM 1308 C C . PHE A 1 163 ? -7.039 0.768 23.691 1.00 95.06 163 PHE A C 1
ATOM 1310 O O . PHE A 1 163 ? -6.514 1.667 24.347 1.00 95.06 163 PHE A O 1
ATOM 1317 N N . ASN A 1 164 ? -7.984 -0.031 24.194 1.00 92.31 164 ASN A N 1
ATOM 1318 C CA . ASN A 1 164 ? -8.412 0.033 25.596 1.00 92.31 164 ASN A CA 1
ATOM 1319 C C . ASN A 1 164 ? -7.455 -0.726 26.534 1.00 92.31 164 ASN A C 1
ATOM 1321 O O . ASN A 1 164 ? -7.486 -0.525 27.747 1.00 92.31 164 ASN A O 1
ATOM 1325 N N . ALA A 1 165 ? -6.610 -1.595 25.976 1.00 90.31 165 ALA A N 1
ATOM 1326 C CA . ALA A 1 165 ? -5.569 -2.332 26.678 1.00 90.31 165 ALA A CA 1
ATOM 1327 C C . ALA A 1 165 ? -4.228 -2.133 25.968 1.00 90.31 165 ALA A C 1
ATOM 1329 O O . ALA A 1 165 ? -4.180 -2.044 24.743 1.00 90.31 165 ALA A O 1
ATOM 1330 N N . ASN A 1 166 ? -3.136 -2.092 26.727 1.00 93.44 166 ASN A N 1
ATOM 1331 C CA . ASN A 1 166 ? -1.814 -1.944 26.130 1.00 93.44 166 ASN A CA 1
ATOM 1332 C C . ASN A 1 166 ? -1.380 -3.265 25.477 1.00 93.44 166 ASN A C 1
ATOM 1334 O O . ASN A 1 166 ? -1.442 -4.302 26.146 1.00 93.44 166 ASN A O 1
ATOM 1338 N N . PRO A 1 167 ? -0.918 -3.243 24.217 1.00 96.38 167 PRO A N 1
ATOM 1339 C CA . PRO A 1 167 ? -0.309 -4.414 23.610 1.00 96.38 167 PRO A CA 1
ATOM 1340 C C . PRO A 1 167 ? 0.987 -4.779 24.337 1.00 96.38 167 PRO A C 1
ATOM 1342 O O . PRO A 1 167 ? 1.680 -3.926 24.896 1.00 96.38 167 PRO A O 1
ATOM 1345 N N . SER A 1 168 ? 1.317 -6.065 24.319 1.00 97.31 168 SER A N 1
ATOM 1346 C CA . SER A 1 168 ? 2.571 -6.601 24.849 1.00 97.31 168 SER A CA 1
ATOM 1347 C C . SER A 1 168 ? 3.767 -6.165 24.005 1.00 97.31 168 SER A C 1
ATOM 1349 O O . SER A 1 168 ? 4.850 -5.933 24.534 1.00 97.31 168 SER A O 1
ATOM 1351 N N . GLU A 1 169 ? 3.561 -6.044 22.694 1.00 97.50 169 GLU A N 1
ATOM 1352 C CA . GLU A 1 169 ? 4.573 -5.629 21.729 1.00 97.50 169 GLU A CA 1
ATOM 1353 C C . GLU A 1 169 ? 3.934 -4.771 20.633 1.00 97.50 169 GLU A C 1
ATOM 1355 O O . GLU A 1 169 ? 2.771 -4.947 20.265 1.00 97.50 169 GLU A O 1
ATOM 1360 N N . THR A 1 170 ? 4.689 -3.808 20.113 1.00 97.62 170 THR A N 1
ATOM 1361 C CA . THR A 1 170 ? 4.302 -3.031 18.935 1.00 97.62 170 THR A CA 1
ATOM 1362 C C . THR A 1 170 ? 5.507 -2.874 18.029 1.00 97.62 170 THR A C 1
ATOM 1364 O O . THR A 1 170 ? 6.581 -2.497 18.496 1.00 97.62 170 THR A O 1
ATOM 1367 N N . TYR A 1 171 ? 5.329 -3.171 16.746 1.00 98.12 171 TYR A N 1
ATOM 1368 C CA . TYR A 1 171 ? 6.388 -3.096 15.747 1.00 98.12 171 TYR A CA 1
ATOM 1369 C C . TYR A 1 171 ? 5.837 -2.607 14.405 1.00 98.12 171 TYR A C 1
ATOM 1371 O O . TYR A 1 171 ? 4.634 -2.666 14.158 1.00 98.12 171 TYR A O 1
ATOM 1379 N N . GLY A 1 172 ? 6.723 -2.087 13.557 1.00 97.75 172 GLY A N 1
ATOM 1380 C CA . GLY A 1 172 ? 6.380 -1.602 12.224 1.00 97.75 172 GLY A CA 1
ATOM 1381 C C . GLY A 1 172 ? 7.019 -2.451 11.132 1.00 97.75 172 GLY A C 1
ATOM 1382 O O . GLY A 1 172 ? 8.105 -3.002 11.321 1.00 97.75 172 GLY A O 1
ATOM 1383 N N . THR A 1 173 ? 6.355 -2.523 9.986 1.00 97.38 173 THR A N 1
ATOM 1384 C CA . THR A 1 173 ? 6.912 -3.026 8.731 1.00 97.38 173 THR A CA 1
ATOM 1385 C C . THR A 1 173 ? 6.956 -1.885 7.723 1.00 97.38 173 THR A C 1
ATOM 1387 O O . THR A 1 173 ? 6.017 -1.098 7.616 1.00 97.38 173 THR A O 1
ATOM 1390 N N . ASP A 1 174 ? 8.076 -1.761 7.016 1.00 96.00 174 ASP A N 1
ATOM 1391 C CA . ASP A 1 174 ? 8.307 -0.681 6.060 1.00 96.00 174 ASP A CA 1
ATOM 1392 C C . ASP A 1 174 ? 8.809 -1.261 4.738 1.00 96.00 174 ASP A C 1
ATOM 1394 O O . ASP A 1 174 ? 9.759 -2.049 4.694 1.00 96.00 174 ASP A O 1
ATOM 1398 N N . GLY A 1 175 ? 8.129 -0.888 3.666 1.00 94.62 175 GLY A N 1
ATOM 1399 C CA . GLY A 1 175 ? 8.390 -1.308 2.304 1.00 94.62 175 GLY A CA 1
ATOM 1400 C C . GLY A 1 175 ? 8.107 -0.156 1.349 1.00 94.62 175 GLY A C 1
ATOM 1401 O O . GLY A 1 175 ? 7.517 0.854 1.712 1.00 94.62 175 GLY A O 1
ATOM 1402 N N . THR A 1 176 ? 8.513 -0.297 0.087 1.00 93.25 176 THR A N 1
ATOM 1403 C CA . THR A 1 176 ? 8.415 0.804 -0.889 1.00 93.25 176 THR A CA 1
ATOM 1404 C C . THR A 1 176 ? 6.980 1.275 -1.145 1.00 93.25 176 THR A C 1
ATOM 1406 O O . THR A 1 176 ? 6.767 2.443 -1.448 1.00 93.25 176 THR A O 1
ATOM 1409 N N . VAL A 1 177 ? 6.005 0.368 -1.061 1.00 96.31 177 VAL A N 1
ATOM 1410 C CA . VAL A 1 177 ? 4.598 0.632 -1.419 1.00 96.31 177 VAL A CA 1
ATOM 1411 C C . VAL A 1 177 ? 3.600 0.174 -0.362 1.00 96.31 177 VAL A C 1
ATOM 1413 O O . VAL A 1 177 ? 2.411 0.446 -0.486 1.00 96.31 177 VAL A O 1
ATOM 1416 N N . VAL A 1 178 ? 4.074 -0.545 0.653 1.00 97.75 178 VAL A N 1
ATOM 1417 C CA . VAL A 1 178 ? 3.269 -1.131 1.725 1.00 97.75 178 VAL A CA 1
ATOM 1418 C C . VAL A 1 178 ? 4.007 -0.852 3.022 1.00 97.75 178 VAL A C 1
ATOM 1420 O O . VAL A 1 178 ? 5.192 -1.170 3.132 1.00 97.75 178 VAL A O 1
ATOM 1423 N N . THR A 1 179 ? 3.305 -0.290 3.995 1.00 97.94 179 THR A N 1
ATOM 1424 C CA . THR A 1 179 ? 3.792 -0.133 5.367 1.00 97.94 179 THR A CA 1
ATOM 1425 C C . THR A 1 179 ? 2.735 -0.649 6.331 1.00 97.94 179 THR A C 1
ATOM 1427 O O . THR A 1 179 ? 1.550 -0.673 5.999 1.00 97.94 179 THR A O 1
ATOM 1430 N N . GLY A 1 1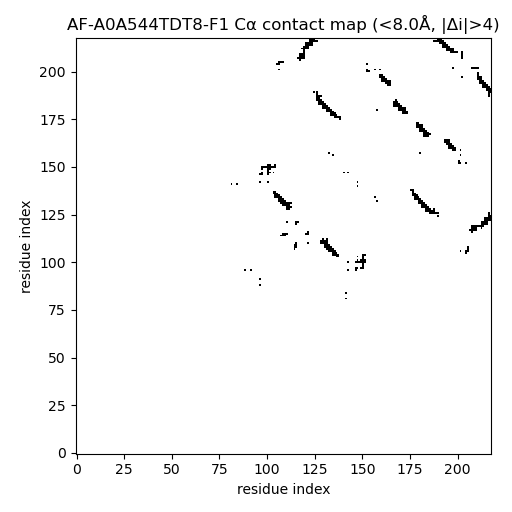80 ? 3.139 -1.071 7.522 1.00 98.25 180 GLY A N 1
ATOM 1431 C CA . GLY A 1 180 ? 2.206 -1.565 8.524 1.00 98.25 180 GLY A CA 1
ATOM 1432 C C . GLY A 1 180 ? 2.655 -1.276 9.945 1.00 98.25 180 GLY A C 1
ATOM 1433 O O . GLY A 1 180 ? 3.848 -1.192 10.239 1.00 98.25 180 GLY A O 1
ATOM 1434 N N . VAL A 1 181 ? 1.679 -1.160 10.841 1.00 98.44 181 VAL A N 1
ATOM 1435 C CA . VAL A 1 181 ? 1.877 -1.204 12.290 1.00 98.44 181 VAL A CA 1
ATOM 1436 C C . VAL A 1 181 ? 1.187 -2.445 12.839 1.00 98.44 181 VAL A C 1
ATOM 1438 O O . VAL A 1 181 ? 0.066 -2.779 12.451 1.00 98.44 181 VAL A O 1
ATOM 1441 N N . HIS A 1 182 ? 1.862 -3.125 13.753 1.00 98.56 182 HIS A N 1
ATOM 1442 C CA . HIS A 1 182 ? 1.410 -4.380 14.327 1.00 98.56 182 HIS A CA 1
ATOM 1443 C C . HIS A 1 182 ? 1.406 -4.264 15.846 1.00 98.56 182 HIS A C 1
ATOM 1445 O O . HIS A 1 182 ? 2.394 -3.841 16.449 1.00 98.56 182 HIS A O 1
ATOM 1451 N N . HIS A 1 183 ? 0.299 -4.658 16.466 1.00 98.44 183 HIS A N 1
ATOM 1452 C CA . HIS A 1 183 ? 0.107 -4.659 17.910 1.00 98.44 183 HIS A CA 1
ATOM 1453 C C . HIS A 1 183 ? -0.191 -6.076 18.376 1.00 98.44 183 HIS A C 1
ATOM 1455 O O . HIS A 1 183 ? -1.209 -6.663 18.007 1.00 98.44 183 HIS A O 1
ATOM 1461 N N . LYS A 1 184 ? 0.692 -6.627 19.205 1.00 98.00 184 LYS A N 1
ATOM 1462 C CA . LYS A 1 184 ? 0.608 -8.014 19.650 1.00 98.00 184 LYS A CA 1
ATOM 1463 C C . LYS A 1 184 ? 0.238 -8.093 21.120 1.00 98.00 184 LYS A C 1
ATOM 1465 O O . LYS A 1 184 ? 0.857 -7.451 21.966 1.00 98.00 184 LYS A O 1
ATOM 1470 N N . PHE A 1 185 ? -0.746 -8.925 21.415 1.00 97.12 185 PHE A N 1
ATOM 1471 C CA . PHE A 1 185 ? -1.212 -9.270 22.747 1.00 97.12 185 PHE A CA 1
ATOM 1472 C C . PHE A 1 185 ? -0.896 -10.743 22.975 1.00 97.12 185 PHE A C 1
ATOM 1474 O O . PHE A 1 185 ? -1.368 -11.601 22.228 1.00 97.12 185 PHE A O 1
ATOM 1481 N N . VAL A 1 186 ? -0.067 -11.031 23.975 1.00 95.88 186 VAL A N 1
ATOM 1482 C CA . VAL A 1 186 ? 0.298 -12.404 24.348 1.00 95.88 186 VAL A CA 1
ATOM 1483 C C . VAL A 1 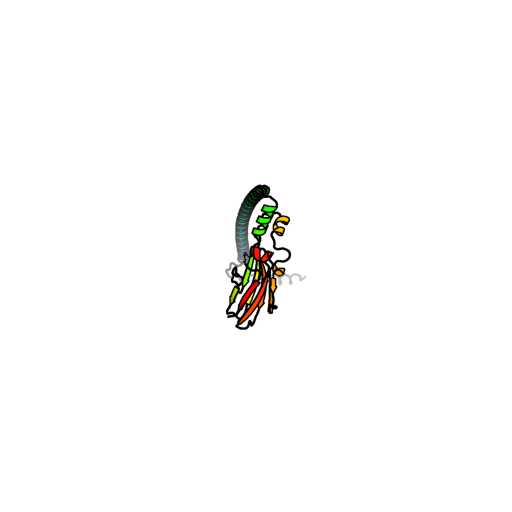186 ? -0.431 -12.822 25.619 1.00 95.88 186 VAL A C 1
ATOM 1485 O O . VAL A 1 186 ? -0.856 -11.973 26.401 1.00 95.88 186 VAL A O 1
ATOM 1488 N N . ASP A 1 187 ? -0.563 -14.134 25.813 1.00 93.75 187 ASP A N 1
ATOM 1489 C CA . ASP A 1 187 ? -1.180 -14.741 26.997 1.00 93.75 187 ASP A CA 1
ATOM 1490 C C . ASP A 1 187 ? -2.608 -14.233 27.282 1.00 93.75 187 ASP A C 1
ATOM 1492 O O . ASP A 1 187 ? -3.009 -14.035 28.428 1.00 93.75 187 ASP A O 1
ATOM 1496 N N . VAL A 1 188 ? -3.399 -14.032 26.224 1.00 93.12 188 VAL A N 1
ATOM 1497 C CA . VAL A 1 188 ? -4.790 -13.579 26.324 1.00 93.12 188 VAL A CA 1
ATOM 1498 C C . VAL A 1 188 ? -5.643 -14.674 26.961 1.00 93.12 188 VAL A C 1
ATOM 1500 O O . VAL A 1 188 ? -5.803 -15.765 26.407 1.00 93.12 188 VAL A O 1
ATOM 1503 N N . GLU A 1 189 ? -6.212 -14.375 28.129 1.00 92.88 189 GLU A N 1
ATOM 1504 C CA . GLU A 1 189 ? -7.045 -15.320 28.868 1.00 92.88 189 GLU A CA 1
ATOM 1505 C C . GLU A 1 189 ? -8.299 -15.723 28.080 1.00 92.88 189 GLU A C 1
ATOM 1507 O O . GLU A 1 189 ? -8.929 -14.923 27.383 1.00 92.88 189 GLU A O 1
ATOM 1512 N N . LYS A 1 190 ? -8.705 -16.984 28.236 1.00 92.06 190 LYS A N 1
ATOM 1513 C CA . LYS A 1 190 ? -9.947 -17.495 27.657 1.00 92.06 190 LYS A CA 1
ATOM 1514 C C . LYS A 1 190 ? -11.147 -16.719 28.204 1.00 92.06 190 LYS A C 1
ATOM 1516 O O . LYS A 1 190 ? -11.309 -16.600 29.417 1.00 92.06 190 LYS A O 1
ATOM 1521 N N . GLY A 1 191 ? -12.013 -16.233 27.321 1.00 91.00 191 GLY A N 1
ATOM 1522 C CA . GLY A 1 191 ? -13.151 -15.384 27.675 1.00 91.00 191 GLY A CA 1
ATOM 1523 C C . GLY A 1 191 ? -12.811 -13.897 27.812 1.00 91.00 191 GLY A C 1
ATOM 1524 O O . GLY A 1 191 ? -13.726 -13.093 28.002 1.00 91.00 191 GLY A O 1
ATOM 1525 N N . ALA A 1 192 ? -11.537 -13.504 27.692 1.00 93.25 192 ALA A N 1
ATOM 1526 C CA . ALA A 1 192 ? -11.159 -12.098 27.644 1.00 93.25 192 ALA A CA 1
ATOM 1527 C C . ALA A 1 192 ? -11.652 -11.435 26.350 1.00 93.25 192 ALA A C 1
ATOM 1529 O O . ALA A 1 192 ? -11.841 -12.073 25.310 1.00 93.25 192 ALA A O 1
ATOM 1530 N N . THR A 1 193 ? -11.854 -10.121 26.421 1.00 94.88 193 THR A N 1
ATOM 1531 C CA . THR A 1 193 ? -12.183 -9.289 25.262 1.00 94.88 193 THR A CA 1
ATOM 1532 C C . THR A 1 193 ? -11.115 -8.223 25.102 1.00 94.88 193 THR A C 1
ATOM 1534 O O . THR A 1 193 ? -10.888 -7.434 26.018 1.00 94.88 193 THR A O 1
ATOM 1537 N N . ILE A 1 194 ? -10.483 -8.191 23.932 1.00 95.19 194 ILE A N 1
ATOM 1538 C CA . ILE A 1 194 ? -9.657 -7.062 23.507 1.00 95.19 194 ILE A CA 1
ATOM 1539 C C . ILE A 1 194 ? -10.552 -6.140 22.693 1.00 95.19 194 ILE A C 1
ATOM 1541 O O . ILE A 1 194 ? -11.291 -6.588 21.818 1.00 95.19 194 ILE A O 1
ATOM 1545 N N . SER A 1 195 ? -10.496 -4.849 22.992 1.00 96.56 195 SER A N 1
ATOM 1546 C CA . SER A 1 195 ? -11.287 -3.840 22.293 1.00 96.56 195 SER A CA 1
ATOM 1547 C C . SER A 1 195 ? -10.444 -2.621 21.975 1.00 96.56 195 SER A C 1
ATOM 1549 O O . SER A 1 195 ? -9.609 -2.210 22.791 1.00 96.56 195 SER A O 1
ATOM 1551 N N . PHE A 1 196 ? -10.697 -2.037 20.815 1.00 97.81 196 PHE A N 1
ATOM 1552 C CA . PHE A 1 196 ? -10.090 -0.793 20.378 1.00 97.81 196 PHE A CA 1
ATOM 1553 C C . PHE A 1 196 ? -11.059 -0.035 19.479 1.00 97.81 196 PHE A C 1
ATOM 1555 O O . PHE A 1 196 ? -11.947 -0.631 18.867 1.00 97.81 196 PHE A O 1
ATOM 1562 N N . SER A 1 197 ? -10.868 1.276 19.403 1.00 98.19 197 SER A N 1
ATOM 1563 C CA . SER A 1 197 ? -11.614 2.136 18.493 1.00 98.19 197 SER A CA 1
ATOM 1564 C C . SER A 1 197 ? -10.732 2.622 17.350 1.00 98.19 197 SER A C 1
ATOM 1566 O O . SER A 1 197 ? -9.519 2.795 17.505 1.00 98.19 197 SER A O 1
ATOM 1568 N N . ILE A 1 198 ? -11.366 2.852 16.206 1.00 98.44 198 ILE A N 1
ATOM 1569 C CA . ILE A 1 198 ? -10.801 3.553 15.056 1.00 98.44 198 ILE A CA 1
ATOM 1570 C C . ILE A 1 198 ? -11.514 4.883 14.838 1.00 98.44 198 ILE A C 1
ATOM 1572 O O . ILE A 1 198 ? -12.662 5.065 15.243 1.00 98.44 198 ILE A O 1
ATOM 1576 N N . THR A 1 199 ? -10.859 5.842 14.187 1.00 98.38 199 THR A N 1
ATOM 1577 C CA . THR A 1 199 ? -11.547 7.093 13.837 1.00 98.38 199 THR A CA 1
ATOM 1578 C C . THR A 1 199 ? -12.584 6.875 12.733 1.00 98.38 199 THR A C 1
ATOM 1580 O O . THR A 1 199 ? -12.495 5.945 11.932 1.00 98.38 199 THR A O 1
ATOM 1583 N N . GLU A 1 200 ? -13.552 7.789 12.639 1.00 98.00 200 GLU A N 1
ATOM 1584 C CA . GLU A 1 200 ? -14.569 7.787 11.577 1.00 98.00 200 GLU A CA 1
ATOM 1585 C C . GLU A 1 200 ? -13.980 7.854 10.163 1.00 98.00 200 GLU A C 1
ATOM 1587 O O . GLU A 1 200 ? -14.591 7.367 9.214 1.00 98.00 200 GLU A O 1
ATOM 1592 N N . GLU A 1 201 ? -12.811 8.472 10.015 1.00 97.25 201 GLU A N 1
ATOM 1593 C CA . GLU A 1 201 ? -12.096 8.549 8.745 1.00 97.25 201 GLU A CA 1
ATOM 1594 C C . GLU A 1 201 ? -11.548 7.177 8.347 1.00 97.25 201 GLU A C 1
ATOM 1596 O O . GLU A 1 201 ? -11.898 6.673 7.282 1.00 97.25 201 GLU A O 1
ATOM 1601 N N . LEU A 1 202 ? -10.794 6.527 9.241 1.00 97.88 202 LEU A N 1
ATOM 1602 C CA . LEU A 1 202 ? -10.249 5.196 8.981 1.00 97.88 202 LEU A CA 1
ATOM 1603 C C . LEU A 1 202 ? -11.368 4.157 8.801 1.00 97.88 202 LEU A C 1
ATOM 1605 O O . LEU A 1 202 ? -11.289 3.328 7.901 1.00 97.88 202 LEU A O 1
ATOM 1609 N N . LYS A 1 203 ? -12.460 4.245 9.576 1.00 98.19 203 LYS A N 1
ATOM 1610 C CA . LYS A 1 203 ? -13.648 3.391 9.406 1.00 98.19 203 LYS A CA 1
ATOM 1611 C C . LYS A 1 203 ? -14.197 3.440 7.980 1.00 98.19 203 LYS A C 1
ATOM 1613 O O . LYS A 1 203 ? -14.509 2.399 7.405 1.00 98.19 203 LYS A O 1
ATOM 1618 N N . LYS A 1 204 ? -14.328 4.646 7.415 1.00 96.94 204 LYS A N 1
ATOM 1619 C CA . LYS A 1 204 ? -14.819 4.835 6.042 1.00 96.94 204 LYS A CA 1
ATOM 1620 C C . LYS A 1 204 ? -13.855 4.234 5.027 1.00 96.94 204 LYS A C 1
ATOM 1622 O O . LYS A 1 204 ? -14.321 3.542 4.128 1.00 96.94 204 LYS A O 1
ATOM 1627 N N . SER A 1 205 ? -12.552 4.461 5.193 1.00 96.06 205 SER A N 1
ATOM 1628 C CA . SER A 1 205 ? -11.524 3.899 4.310 1.00 96.06 205 SER A CA 1
ATOM 1629 C C . SER A 1 205 ? -11.490 2.368 4.350 1.00 96.06 205 SER A C 1
ATOM 1631 O O . SER A 1 205 ? -11.360 1.740 3.308 1.00 96.06 205 SER A O 1
ATOM 1633 N N . LEU A 1 206 ? -11.692 1.768 5.527 1.00 97.12 206 LEU A N 1
ATOM 1634 C CA . LEU A 1 206 ? -11.778 0.314 5.716 1.00 97.12 206 LEU A CA 1
ATOM 1635 C C . LEU A 1 206 ? -13.130 -0.288 5.279 1.00 97.12 206 LEU A C 1
ATOM 1637 O O . LEU A 1 206 ? -13.285 -1.507 5.261 1.00 97.12 206 LEU A O 1
ATOM 1641 N N . GLY A 1 207 ? -14.140 0.536 4.975 1.00 97.06 207 GLY A N 1
ATOM 1642 C CA . GLY A 1 207 ? -15.482 0.062 4.621 1.00 97.06 207 GLY A CA 1
ATOM 1643 C C . GLY A 1 207 ? -16.229 -0.648 5.762 1.00 97.06 207 GLY A C 1
ATOM 1644 O O . GLY A 1 207 ? -17.087 -1.494 5.496 1.00 97.06 207 GLY A O 1
ATOM 1645 N N . LEU A 1 208 ? -15.909 -0.320 7.017 1.00 98.12 208 LEU A N 1
ATOM 1646 C CA . LEU A 1 208 ? -16.520 -0.911 8.209 1.00 98.12 208 LEU A CA 1
ATOM 1647 C C . LEU A 1 208 ? -17.797 -0.165 8.622 1.00 98.12 208 LEU A C 1
ATOM 1649 O O . LEU A 1 208 ? -17.924 1.049 8.448 1.00 98.12 208 LEU A O 1
ATOM 1653 N N . ASP A 1 209 ? -18.739 -0.887 9.227 1.00 98.31 209 ASP A N 1
ATOM 1654 C CA . ASP A 1 209 ? -20.006 -0.323 9.708 1.00 98.31 209 ASP A CA 1
ATOM 1655 C C . ASP A 1 209 ? -19.882 0.226 11.147 1.00 98.31 209 ASP A C 1
ATOM 1657 O O . ASP A 1 209 ? -20.708 1.029 11.590 1.00 98.31 209 ASP A O 1
ATOM 1661 N N . THR A 1 210 ? -18.818 -0.148 11.867 1.00 98.25 210 THR A N 1
ATOM 1662 C CA . THR A 1 210 ? -18.525 0.261 13.249 1.00 98.25 210 THR A CA 1
ATOM 1663 C C . THR A 1 210 ? -17.126 0.861 13.393 1.00 98.25 210 THR A C 1
ATOM 1665 O O . THR A 1 210 ? -16.203 0.507 12.664 1.00 98.25 210 THR A O 1
ATOM 1668 N N . ALA A 1 211 ? -16.979 1.778 14.349 1.00 98.19 211 ALA A N 1
ATOM 1669 C CA . ALA A 1 211 ? -15.686 2.299 14.788 1.00 98.19 211 ALA A CA 1
ATOM 1670 C C . ALA A 1 211 ? -15.101 1.497 15.963 1.00 98.19 211 ALA A C 1
ATOM 1672 O O . ALA A 1 211 ? -13.932 1.656 16.286 1.00 98.19 211 ALA A O 1
ATOM 1673 N N . GLU A 1 212 ? -15.907 0.655 16.609 1.00 98.19 212 GLU A N 1
ATOM 1674 C CA . GLU A 1 212 ? -15.512 -0.157 17.759 1.00 98.19 212 GLU A CA 1
ATOM 1675 C C . GLU A 1 212 ? -15.268 -1.592 17.308 1.00 98.19 212 GLU A C 1
ATOM 1677 O O . GLU A 1 212 ? -16.181 -2.235 16.781 1.00 98.19 212 GLU A O 1
ATOM 1682 N N . ILE A 1 213 ? -14.053 -2.088 17.532 1.00 98.25 213 ILE A N 1
ATOM 1683 C CA . ILE A 1 213 ? -13.644 -3.446 17.181 1.00 98.25 213 ILE A CA 1
ATOM 1684 C C . ILE A 1 213 ? -13.504 -4.265 18.462 1.00 98.25 213 ILE A C 1
ATOM 1686 O O . ILE A 1 213 ? -12.869 -3.836 19.428 1.00 9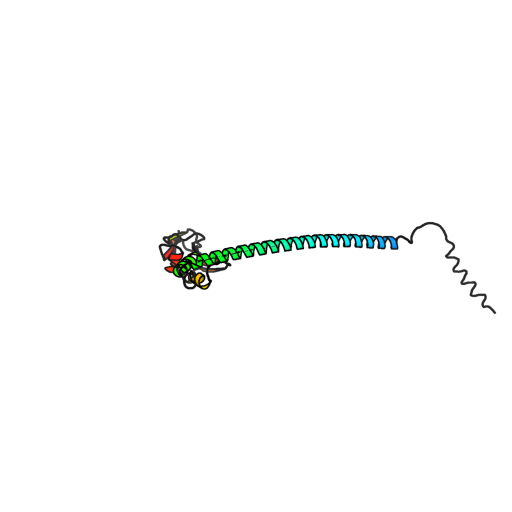8.25 213 ILE A O 1
ATOM 1690 N N . MET A 1 214 ? -14.104 -5.454 18.476 1.00 97.75 214 MET A N 1
ATOM 1691 C CA . MET A 1 214 ? -14.106 -6.370 19.613 1.00 97.75 214 MET A CA 1
ATOM 1692 C C . MET A 1 214 ? -13.606 -7.747 19.199 1.00 97.75 214 MET A C 1
ATOM 1694 O O . MET A 1 214 ? -14.208 -8.417 18.362 1.00 97.75 214 MET A O 1
ATOM 1698 N N . ILE A 1 215 ? -12.553 -8.204 19.865 1.00 96.94 215 ILE A N 1
ATOM 1699 C CA . ILE A 1 215 ? -11.964 -9.524 19.671 1.00 96.94 215 ILE A CA 1
ATOM 1700 C C . ILE A 1 215 ? -12.247 -10.352 20.920 1.00 96.94 215 ILE A C 1
ATOM 1702 O O . ILE A 1 215 ? -11.778 -10.030 22.014 1.00 96.94 215 ILE A O 1
ATOM 1706 N N . LYS A 1 216 ? -13.042 -11.407 20.760 1.00 95.31 216 LYS A N 1
ATOM 1707 C CA . LYS A 1 216 ? -13.471 -12.303 21.837 1.00 95.31 216 LYS A CA 1
ATOM 1708 C C . LYS A 1 216 ? -12.615 -13.566 21.818 1.00 95.31 216 LYS A C 1
ATOM 1710 O O . LYS A 1 216 ? -12.714 -14.353 20.877 1.00 95.31 216 LYS A O 1
ATOM 1715 N N . SER A 1 217 ? -11.817 -13.762 22.866 1.00 90.69 217 SER A N 1
ATOM 1716 C CA . SER A 1 217 ? -11.057 -14.997 23.079 1.00 90.69 217 SER A CA 1
ATOM 1717 C C . SER A 1 217 ? -12.004 -16.101 23.561 1.00 90.69 217 SER A C 1
ATOM 1719 O O . SER A 1 217 ? -12.683 -15.926 24.577 1.00 90.69 217 SER A O 1
ATOM 1721 N N . ARG A 1 218 ? -12.113 -17.204 22.815 1.00 83.00 218 ARG A N 1
ATOM 1722 C CA . ARG A 1 218 ? -13.097 -18.276 23.041 1.00 83.00 218 ARG A CA 1
ATOM 1723 C C . ARG A 1 218 ? -12.599 -19.459 23.845 1.00 83.00 218 ARG A C 1
ATOM 1725 O O . ARG A 1 218 ? -11.452 -19.918 23.680 1.00 83.00 218 ARG A O 1
#

Nearest PDB structures (foldseek):
  8tni-assembly1_J  TM=3.106E-01  e=1.229E-01  Homo sapiens
  8fis-assembly1_L  TM=3.023E-01  e=1.389E-01  Lama glama
  5i8k-assembly1_H  TM=2.943E-01  e=6.384E-01  Homo sapiens
  6s8i-assembly1_L  TM=2.742E-01  e=2.936E+00  Homo sapiens
  5dt1-assembly1_L  TM=3.449E-01  e=9.359E+00  Homo sapiens